Protein AF-A0AAJ2ZIB4-F1 (afdb_monomer)

Solvent-accessible surface area (backbone atoms only — not comparable to full-atom values): 19928 Å² total; per-residue (Å²): 131,83,78,57,53,37,31,38,31,37,50,85,89,83,84,66,95,50,44,48,69,73,56,42,47,54,52,85,73,54,35,40,77,40,76,68,62,55,87,84,55,77,90,42,57,28,26,64,55,34,28,53,50,54,45,71,73,65,62,71,76,78,46,65,29,37,37,19,42,29,56,34,38,50,38,46,34,40,38,30,63,71,56,36,54,98,89,44,59,39,32,37,39,31,35,51,49,45,85,47,52,72,70,54,54,50,51,49,51,52,52,50,50,49,60,52,37,57,84,48,63,96,63,89,74,77,81,80,78,63,56,72,65,32,70,76,44,56,90,50,39,67,59,54,53,49,52,51,48,47,51,43,32,51,52,25,41,37,57,75,71,45,72,88,55,94,52,64,66,65,42,49,62,57,42,48,60,52,49,42,49,54,38,49,49,45,8,47,42,35,71,86,56,61,43,45,85,32,54,28,42,37,40,31,28,60,81,60,91,69,75,66,59,86,33,55,46,81,45,66,47,80,45,79,37,96,39,54,67,57,46,38,30,62,29,67,67,46,37,49,53,52,50,50,51,54,45,56,66,65,54,72,52,85,87,82,84,89,82,90,88,84,92,77,78,82,70,60,85,45,74,55,36,52,54,48,27,50,51,46,20,69,67,54,72,44,99,74,53,45,42,82,39,36,50,56,84,62,70,43,47,78,68,47,40,47,52,49,32,58,50,49,29,69,76,63,72,37,98,63,50,57,65,56,42,70,77,29,40,32,40,48,59,37,27,56,54,49,53,58,44,45,54,54,62,60,67,69,73,77,123

Structure (mmCIF, N/CA/C/O backbone):
data_AF-A0AAJ2ZIB4-F1
#
_entry.id   AF-A0AAJ2ZIB4-F1
#
loop_
_atom_site.group_PDB
_atom_site.id
_atom_site.type_symbol
_atom_site.label_atom_id
_atom_site.label_alt_id
_atom_site.label_comp_id
_atom_site.label_asym_id
_atom_site.label_entity_id
_atom_site.label_seq_id
_atom_site.pdbx_PDB_ins_code
_atom_site.Cartn_x
_atom_site.Cartn_y
_atom_site.Cartn_z
_atom_site.occupancy
_atom_site.B_iso_or_equiv
_atom_site.auth_seq_id
_atom_site.auth_comp_id
_atom_site.auth_asym_id
_atom_site.auth_atom_id
_atom_site.pdbx_PDB_model_num
ATOM 1 N N . MET A 1 1 ? -32.008 4.297 6.707 1.00 39.00 1 MET A N 1
ATOM 2 C CA . MET A 1 1 ? -30.913 3.360 6.387 1.00 39.00 1 MET A CA 1
ATOM 3 C C . MET A 1 1 ? -29.638 4.045 6.831 1.00 39.00 1 MET A C 1
ATOM 5 O O . MET A 1 1 ? -29.365 5.119 6.313 1.00 39.00 1 MET A O 1
ATOM 9 N N . SER A 1 2 ? -28.955 3.533 7.855 1.00 49.88 2 SER A N 1
ATOM 10 C CA . SER A 1 2 ? -27.614 4.037 8.172 1.00 49.88 2 SER A CA 1
ATOM 11 C C . SER A 1 2 ? -26.689 3.552 7.064 1.00 49.88 2 SER A C 1
ATOM 13 O O . SER A 1 2 ? -26.726 2.366 6.747 1.00 49.88 2 SER A O 1
ATOM 15 N N . ALA A 1 3 ? -25.938 4.452 6.434 1.00 73.19 3 ALA A N 1
ATOM 16 C CA . ALA A 1 3 ? -24.869 4.051 5.528 1.00 73.19 3 ALA A CA 1
ATOM 17 C C . ALA A 1 3 ? -23.802 3.289 6.330 1.00 73.19 3 ALA A C 1
ATOM 19 O O . ALA A 1 3 ? -23.588 3.596 7.509 1.00 73.19 3 ALA A O 1
ATOM 20 N N . ASN A 1 4 ? -23.172 2.293 5.708 1.00 81.50 4 ASN A N 1
ATOM 21 C CA . ASN A 1 4 ? -22.041 1.594 6.310 1.00 81.50 4 ASN A CA 1
ATOM 22 C C . ASN A 1 4 ? -20.877 2.584 6.500 1.00 81.50 4 ASN A C 1
ATOM 24 O O . ASN A 1 4 ? -20.691 3.457 5.647 1.00 81.50 4 ASN A O 1
ATOM 28 N N . PRO A 1 5 ? -20.089 2.494 7.586 1.00 87.94 5 PRO A N 1
ATOM 29 C CA . PRO A 1 5 ? -18.933 3.364 7.752 1.00 87.94 5 PRO A CA 1
ATOM 30 C C . PRO A 1 5 ? -17.898 3.095 6.650 1.00 87.94 5 PRO A C 1
ATOM 32 O O . PRO A 1 5 ? -17.469 1.956 6.459 1.00 87.94 5 PRO A O 1
ATOM 35 N N . LEU A 1 6 ? -17.500 4.149 5.936 1.00 90.31 6 LEU A N 1
ATOM 36 C CA . LEU A 1 6 ? -16.502 4.084 4.869 1.00 90.31 6 LEU A CA 1
ATOM 37 C C . LEU A 1 6 ? -15.093 3.909 5.452 1.00 90.31 6 LEU A C 1
ATOM 39 O O . LEU A 1 6 ? -14.679 4.682 6.313 1.00 90.31 6 LEU A O 1
ATOM 43 N N . LEU A 1 7 ? -14.333 2.952 4.936 1.00 93.12 7 LEU A N 1
ATOM 44 C CA . LEU A 1 7 ? -12.905 2.771 5.156 1.00 93.12 7 LEU A CA 1
ATOM 45 C C . LEU A 1 7 ? -12.174 3.047 3.846 1.00 93.12 7 LEU A C 1
ATOM 47 O O . LEU A 1 7 ? -12.521 2.488 2.805 1.00 93.12 7 LEU A O 1
ATOM 51 N N . LEU A 1 8 ? -11.142 3.885 3.895 1.00 93.50 8 LEU A N 1
ATOM 52 C CA . LEU A 1 8 ? -10.237 4.040 2.760 1.00 93.50 8 LEU A CA 1
ATOM 53 C C . LEU A 1 8 ? -9.049 3.102 2.923 1.00 93.50 8 LEU A C 1
ATOM 55 O O . LEU A 1 8 ? -8.375 3.126 3.952 1.00 93.50 8 LEU A O 1
ATOM 59 N N . VAL A 1 9 ? -8.790 2.303 1.897 1.00 92.00 9 VAL A N 1
ATOM 60 C CA . VAL A 1 9 ? -7.749 1.280 1.892 1.00 92.00 9 VAL A CA 1
ATOM 61 C C . VAL A 1 9 ? -6.593 1.741 1.007 1.00 92.00 9 VAL A C 1
ATOM 63 O O . VAL A 1 9 ? -6.765 2.081 -0.164 1.00 92.00 9 VAL A O 1
ATOM 66 N N . LEU A 1 10 ? -5.398 1.793 1.590 1.00 89.38 10 LEU A N 1
ATOM 67 C CA . LEU A 1 10 ? -4.139 2.034 0.900 1.00 89.38 10 LEU A CA 1
ATOM 68 C C . LEU A 1 10 ? -3.346 0.735 0.902 1.00 89.38 10 LEU A C 1
ATOM 70 O O . LEU A 1 10 ? -2.452 0.521 1.723 1.00 89.38 10 LEU A O 1
ATOM 74 N N . ASP A 1 11 ? -3.729 -0.126 -0.031 1.00 79.81 11 ASP A N 1
ATOM 75 C CA . ASP A 1 11 ? -3.049 -1.372 -0.342 1.00 79.81 11 ASP A CA 1
ATOM 76 C C . ASP A 1 11 ? -2.497 -1.308 -1.768 1.00 79.81 11 ASP A C 1
ATOM 78 O O . ASP A 1 11 ? -3.109 -0.704 -2.652 1.00 79.81 11 ASP A O 1
ATOM 82 N N . TYR A 1 12 ? -1.315 -1.873 -2.003 1.00 72.19 12 TYR A N 1
ATOM 83 C CA . TYR A 1 12 ? -0.695 -1.799 -3.322 1.00 72.19 12 TYR A CA 1
ATOM 84 C C . TYR A 1 12 ? -1.247 -2.898 -4.245 1.00 72.19 12 TYR A C 1
ATOM 86 O O . TYR A 1 12 ? -1.107 -4.087 -3.943 1.00 72.19 12 TYR A O 1
ATOM 94 N N . PRO A 1 13 ? -1.790 -2.549 -5.424 1.00 52.66 13 PRO A N 1
ATOM 95 C CA . PRO A 1 13 ? -2.255 -3.541 -6.379 1.00 52.66 13 PRO A CA 1
ATOM 96 C C . PRO A 1 13 ? -1.070 -4.187 -7.121 1.00 52.66 13 PRO A C 1
ATOM 98 O O . PRO A 1 13 ? -0.485 -3.602 -8.028 1.00 52.66 13 PRO A O 1
ATOM 101 N N . GLY A 1 14 ? -0.747 -5.440 -6.785 1.00 52.53 14 GLY A N 1
ATOM 102 C CA . GLY A 1 14 ? -0.234 -6.384 -7.788 1.00 52.53 14 GLY A CA 1
ATOM 103 C C . GLY A 1 14 ? 1.279 -6.588 -7.935 1.00 52.53 14 GLY A C 1
ATOM 104 O O . GLY A 1 14 ? 1.733 -6.828 -9.053 1.00 52.53 14 GLY A O 1
ATOM 105 N N . ARG A 1 15 ? 2.080 -6.595 -6.860 1.00 51.03 15 ARG A N 1
ATOM 106 C CA . ARG A 1 15 ? 3.485 -7.072 -6.964 1.00 51.03 15 ARG A CA 1
ATOM 107 C C . ARG A 1 15 ? 3.963 -8.055 -5.922 1.00 51.03 15 ARG A C 1
ATOM 109 O O . ARG A 1 15 ? 4.817 -8.878 -6.246 1.00 51.03 15 ARG A O 1
ATOM 116 N N . ARG A 1 16 ? 3.463 -7.982 -4.696 1.00 52.69 16 ARG A N 1
ATOM 117 C CA . ARG A 1 16 ? 3.884 -8.905 -3.650 1.00 52.69 16 ARG A CA 1
ATOM 118 C C . ARG A 1 16 ? 2.695 -9.793 -3.280 1.00 52.69 16 ARG A C 1
ATOM 120 O O . ARG A 1 16 ? 1.617 -9.247 -3.084 1.00 52.69 16 ARG A O 1
ATOM 127 N N . PRO A 1 17 ? 2.863 -11.125 -3.178 1.00 49.81 17 PRO A N 1
ATOM 128 C CA . PRO A 1 17 ? 1.839 -12.043 -2.661 1.00 49.81 17 PRO A CA 1
ATOM 129 C C . PRO A 1 17 ? 1.643 -11.879 -1.140 1.00 49.81 17 PRO A C 1
ATOM 131 O O . PRO A 1 17 ? 1.273 -12.820 -0.447 1.00 49.81 17 PRO A O 1
ATOM 134 N N . GLU A 1 18 ? 2.008 -10.715 -0.604 1.00 54.81 18 GLU A N 1
ATOM 135 C CA . GLU A 1 18 ? 1.833 -10.370 0.796 1.00 54.81 18 GLU A CA 1
ATOM 136 C C . GLU A 1 18 ? 0.348 -10.063 1.005 1.00 54.81 18 GLU A C 1
ATOM 138 O O . GLU A 1 18 ? -0.266 -9.425 0.155 1.00 54.81 18 GLU A O 1
ATOM 143 N N . ALA A 1 19 ? -0.207 -10.563 2.109 1.00 58.28 19 ALA A N 1
ATOM 144 C CA . ALA A 1 19 ? -1.629 -10.541 2.432 1.00 58.28 19 ALA A CA 1
ATOM 145 C C . ALA A 1 19 ? -2.308 -9.205 2.085 1.00 58.28 19 ALA A C 1
ATOM 147 O O . ALA A 1 19 ? -1.983 -8.168 2.673 1.00 58.28 19 ALA A O 1
ATOM 148 N N . HIS A 1 20 ? -3.268 -9.242 1.163 1.00 77.00 20 HIS A N 1
ATOM 149 C CA . HIS A 1 20 ? -4.029 -8.055 0.784 1.00 77.00 20 HIS A CA 1
ATOM 150 C C . HIS A 1 20 ? -4.987 -7.652 1.905 1.00 77.00 20 HIS A C 1
ATOM 152 O O . HIS A 1 20 ? -5.577 -8.506 2.568 1.00 77.00 20 HIS A O 1
ATOM 158 N N . ILE A 1 21 ? -5.225 -6.353 2.096 1.00 83.88 21 ILE A N 1
ATOM 159 C CA . ILE A 1 21 ? -6.183 -5.863 3.104 1.00 83.88 21 ILE A CA 1
ATOM 160 C C . ILE A 1 21 ? -7.584 -6.451 2.861 1.00 83.88 21 ILE A C 1
ATOM 162 O O . ILE A 1 21 ? -8.328 -6.693 3.813 1.00 83.88 21 ILE A O 1
ATOM 166 N N . SER A 1 22 ? -7.927 -6.776 1.611 1.00 82.00 22 SER A N 1
ATOM 167 C CA . SER A 1 22 ? -9.160 -7.489 1.256 1.00 82.00 22 SER A CA 1
ATOM 168 C C . SER A 1 22 ? -9.327 -8.837 1.979 1.00 82.00 22 SER A C 1
ATOM 170 O O . SER A 1 22 ? -10.454 -9.239 2.276 1.00 82.00 22 SER A O 1
ATOM 172 N N . GLU A 1 23 ? -8.233 -9.520 2.330 1.00 84.31 23 GLU A N 1
ATOM 173 C CA . GLU A 1 23 ? -8.241 -10.783 3.087 1.00 84.31 23 GLU A CA 1
ATOM 174 C C . GLU A 1 23 ? -8.698 -10.600 4.542 1.00 84.31 23 GLU A C 1
ATOM 176 O O . GLU A 1 23 ? -9.144 -11.552 5.185 1.00 84.31 23 GLU A O 1
ATOM 181 N N . MET A 1 24 ? -8.693 -9.364 5.057 1.00 86.88 24 MET A N 1
ATOM 182 C CA . MET A 1 24 ? -9.299 -9.063 6.354 1.00 86.88 24 MET A CA 1
ATOM 183 C C . MET A 1 24 ? -10.827 -9.152 6.323 1.00 86.88 24 MET A C 1
ATOM 185 O O . MET A 1 24 ? -11.446 -9.181 7.383 1.00 86.88 24 MET A O 1
ATOM 189 N N . HIS A 1 25 ? -11.462 -9.187 5.147 1.00 86.31 25 HIS A N 1
ATOM 190 C CA . HIS A 1 25 ? -12.917 -9.290 5.003 1.00 86.31 25 HIS A CA 1
ATOM 191 C C . HIS A 1 25 ? -13.708 -8.246 5.820 1.00 86.31 25 HIS A C 1
ATOM 193 O O . HIS A 1 25 ? -14.785 -8.547 6.338 1.00 86.31 25 HIS A O 1
ATOM 199 N N . LEU A 1 26 ? -13.188 -7.018 5.947 1.00 86.31 26 LEU A N 1
ATOM 200 C CA . LEU A 1 26 ? -13.810 -5.951 6.747 1.00 86.31 26 LEU A CA 1
ATOM 201 C C . LEU A 1 26 ? -15.222 -5.593 6.255 1.00 86.31 26 LEU A C 1
ATOM 203 O O . LEU A 1 26 ? -16.086 -5.256 7.061 1.00 86.31 26 LEU A O 1
ATOM 207 N N . GLU A 1 27 ? -15.501 -5.760 4.963 1.00 85.50 27 GLU A N 1
ATOM 208 C CA . GLU A 1 27 ? -16.835 -5.542 4.392 1.00 85.50 27 GLU A CA 1
ATOM 209 C C . GLU A 1 27 ? -17.896 -6.489 4.971 1.00 85.50 27 GLU A C 1
ATOM 211 O O . GLU A 1 27 ? -19.035 -6.086 5.213 1.00 85.50 27 GLU A O 1
ATOM 216 N N . ARG A 1 28 ? -17.513 -7.732 5.306 1.00 86.00 28 ARG A N 1
ATOM 217 C CA . ARG A 1 28 ? -18.407 -8.699 5.973 1.00 86.00 28 ARG A CA 1
ATOM 218 C C . ARG A 1 28 ? -18.775 -8.267 7.394 1.00 86.00 28 ARG A C 1
ATOM 220 O O . ARG A 1 28 ? -19.758 -8.756 7.944 1.00 86.00 28 ARG A O 1
ATOM 227 N N . SER A 1 29 ? -18.008 -7.344 7.968 1.00 82.69 29 SER A N 1
ATOM 228 C CA . SER A 1 29 ? -18.244 -6.747 9.282 1.00 82.69 29 SER A CA 1
ATOM 229 C C . SER A 1 29 ? -19.022 -5.427 9.210 1.00 82.69 29 SER A C 1
ATOM 231 O O . SER A 1 29 ? -19.122 -4.734 10.218 1.00 82.69 29 SER A O 1
ATOM 233 N N . GLY A 1 30 ? -19.589 -5.077 8.047 1.00 84.44 30 GLY A N 1
ATOM 234 C CA . GLY A 1 30 ? -20.472 -3.915 7.891 1.00 84.44 30 GLY A CA 1
ATOM 235 C C . GLY A 1 30 ? -19.767 -2.604 7.540 1.00 84.44 30 GLY A C 1
ATOM 236 O O . GLY A 1 30 ? -20.378 -1.545 7.667 1.00 84.44 30 GLY A O 1
ATOM 237 N N . PHE A 1 31 ? -18.513 -2.658 7.092 1.00 85.94 31 PHE A N 1
ATOM 238 C CA . PHE A 1 31 ? -17.787 -1.502 6.562 1.00 85.94 31 PHE A CA 1
ATOM 239 C C . PHE A 1 31 ? -17.932 -1.412 5.036 1.00 85.94 31 PHE A C 1
ATOM 241 O O . PHE A 1 31 ? -18.080 -2.426 4.362 1.00 85.94 31 PHE A O 1
ATOM 248 N N . GLU A 1 32 ? -17.896 -0.204 4.478 1.00 90.00 32 GLU A N 1
ATOM 249 C CA . GLU A 1 32 ? -17.682 -0.005 3.037 1.00 90.00 32 GLU A CA 1
ATOM 250 C C . GLU A 1 32 ? -16.182 0.208 2.824 1.00 90.00 32 GLU A C 1
ATOM 252 O O . GLU A 1 32 ? -15.652 1.197 3.318 1.00 90.00 32 GLU A O 1
ATOM 257 N N . CYS A 1 33 ? -15.479 -0.687 2.128 1.00 89.19 33 CYS A N 1
ATOM 258 C CA . CYS A 1 33 ? -14.053 -0.514 1.847 1.00 89.19 33 CYS A CA 1
ATOM 259 C C . CYS A 1 33 ? -13.857 0.085 0.453 1.00 89.19 33 CYS A C 1
ATOM 261 O O . CYS A 1 33 ? -14.459 -0.363 -0.519 1.00 89.19 33 CYS A O 1
ATOM 263 N N . ARG A 1 34 ? -12.997 1.098 0.336 1.00 89.88 34 ARG A N 1
ATOM 264 C CA . ARG A 1 34 ? -12.658 1.704 -0.954 1.00 89.88 34 ARG A CA 1
ATOM 265 C C . ARG A 1 34 ? -11.155 1.832 -1.114 1.00 89.88 34 ARG A C 1
ATOM 267 O O . ARG A 1 34 ? -10.514 2.573 -0.368 1.00 89.88 34 ARG A O 1
ATOM 274 N N . ASP A 1 35 ? -10.618 1.159 -2.124 1.00 87.69 35 ASP A N 1
ATOM 275 C CA . ASP A 1 35 ? -9.213 1.278 -2.493 1.00 87.69 35 ASP A CA 1
ATOM 276 C C . ASP A 1 35 ? -8.919 2.666 -3.061 1.00 87.69 35 ASP A C 1
ATOM 278 O O . ASP A 1 35 ? -9.585 3.152 -3.978 1.00 87.69 35 ASP A O 1
ATOM 282 N N . VAL A 1 36 ? -7.903 3.316 -2.501 1.00 84.44 36 VAL A N 1
ATOM 283 C CA . VAL A 1 36 ? -7.458 4.649 -2.928 1.00 84.44 36 VAL A CA 1
ATOM 284 C C . VAL A 1 36 ? -6.323 4.543 -3.941 1.00 84.44 36 VAL A C 1
AT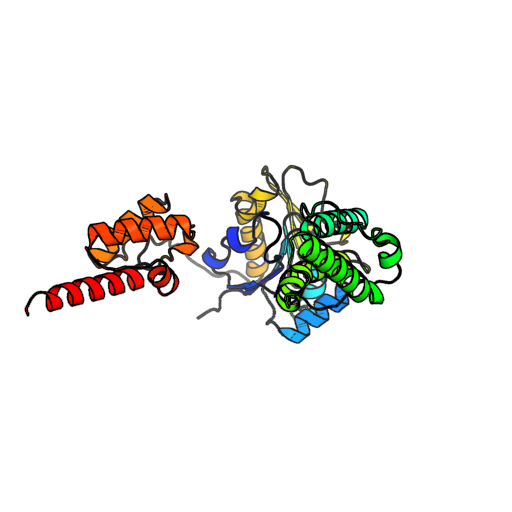OM 286 O O . VAL A 1 36 ? -6.180 5.386 -4.826 1.00 84.44 36 VAL A O 1
ATOM 289 N N . LEU A 1 37 ? -5.494 3.512 -3.836 1.00 82.12 37 LEU A N 1
ATOM 290 C CA . LEU A 1 37 ? -4.374 3.305 -4.741 1.00 82.12 37 LEU A CA 1
ATOM 291 C C . LEU A 1 37 ? -4.876 2.706 -6.060 1.00 82.12 37 LEU A C 1
ATOM 293 O O . LEU A 1 37 ? -5.395 1.597 -6.098 1.00 82.12 37 LEU A O 1
ATOM 297 N N . THR A 1 38 ? -4.735 3.456 -7.155 1.00 72.88 38 THR A N 1
ATOM 298 C CA . THR A 1 38 ? -5.221 3.063 -8.489 1.00 72.88 38 THR A CA 1
ATOM 299 C C . THR A 1 38 ? -4.123 3.250 -9.529 1.00 72.88 38 THR A C 1
ATOM 301 O O . THR A 1 38 ? -3.419 4.258 -9.517 1.00 72.88 38 THR A O 1
ATOM 304 N N . SER A 1 39 ? -3.979 2.279 -10.435 1.00 69.75 39 SER A N 1
ATOM 305 C CA . SER A 1 39 ? -3.077 2.401 -11.585 1.00 69.75 39 SER A CA 1
ATOM 306 C C . SER A 1 39 ? -3.772 3.161 -12.734 1.00 69.75 39 SER A C 1
ATOM 308 O O . SER A 1 39 ? -4.973 2.957 -12.951 1.00 69.75 39 SER A O 1
ATOM 310 N N . PRO A 1 40 ? -3.059 4.028 -13.481 1.00 71.50 40 PRO A N 1
ATOM 311 C CA . PRO A 1 40 ? -1.656 4.390 -13.286 1.00 71.50 40 PRO A CA 1
ATOM 312 C C . PRO A 1 40 ? -1.443 5.314 -12.081 1.00 71.50 40 PRO A C 1
ATOM 314 O O . PRO A 1 40 ? -2.148 6.321 -11.914 1.00 71.50 40 PRO A O 1
ATOM 317 N N . MET A 1 41 ? -0.432 4.991 -11.266 1.00 75.44 41 MET A N 1
ATOM 318 C CA . MET A 1 41 ? -0.076 5.819 -10.115 1.00 75.44 41 MET A CA 1
ATOM 319 C C . MET A 1 41 ? 0.402 7.210 -10.576 1.00 75.44 41 MET A C 1
ATOM 321 O O . MET A 1 41 ? 1.093 7.340 -11.590 1.00 75.44 41 MET A O 1
ATOM 325 N N . PRO A 1 42 ? 0.047 8.277 -9.852 1.00 69.62 42 PRO A N 1
ATOM 326 C CA . PRO A 1 42 ? 0.579 9.609 -10.097 1.00 69.62 42 PRO A CA 1
ATOM 327 C C . PRO A 1 42 ? 2.105 9.730 -9.975 1.00 69.62 42 PRO A C 1
ATOM 329 O O . PRO A 1 42 ? 2.730 8.964 -9.252 1.00 69.62 42 PRO A O 1
ATOM 332 N N . THR A 1 43 ? 2.701 10.729 -10.639 1.00 78.56 43 THR A N 1
ATOM 333 C CA . THR A 1 43 ? 4.166 10.925 -10.757 1.00 78.56 43 THR A CA 1
ATOM 334 C C . THR A 1 43 ? 4.789 11.738 -9.616 1.00 78.56 43 THR A C 1
ATOM 336 O O . THR A 1 43 ? 5.906 12.235 -9.746 1.00 78.56 43 THR A O 1
ATOM 339 N N . ALA A 1 44 ? 4.059 11.957 -8.526 1.00 85.38 44 ALA A N 1
ATOM 340 C CA . ALA A 1 44 ? 4.551 12.707 -7.380 1.00 85.38 44 ALA A CA 1
ATOM 341 C C . ALA A 1 44 ? 5.625 11.914 -6.617 1.00 85.38 44 ALA A C 1
ATOM 343 O O . ALA A 1 44 ? 5.483 10.711 -6.416 1.00 85.38 44 ALA A O 1
ATOM 344 N N . LEU A 1 45 ? 6.675 12.613 -6.181 1.00 87.31 45 LEU A N 1
ATOM 345 C CA . LEU A 1 45 ? 7.898 12.020 -5.617 1.00 87.31 45 LEU A CA 1
ATOM 346 C C . LEU A 1 45 ? 8.087 12.298 -4.125 1.00 87.31 45 LEU A C 1
ATOM 348 O O . LEU A 1 45 ? 9.105 11.924 -3.554 1.00 87.31 45 LEU A O 1
ATOM 352 N N . THR A 1 46 ? 7.116 12.951 -3.489 1.00 88.94 46 THR A N 1
ATOM 353 C CA . THR A 1 46 ? 7.075 13.083 -2.032 1.00 88.94 46 THR A CA 1
ATOM 354 C C . THR A 1 46 ? 5.723 12.640 -1.511 1.00 88.94 46 THR A C 1
ATOM 356 O O . THR A 1 46 ? 4.700 12.841 -2.176 1.00 88.94 46 THR A O 1
ATOM 359 N N . THR A 1 47 ? 5.701 12.049 -0.317 1.00 90.06 47 THR A N 1
ATOM 360 C CA . THR A 1 47 ? 4.467 11.554 0.306 1.00 90.06 47 THR A CA 1
ATOM 361 C C . THR A 1 47 ? 3.365 12.632 0.360 1.00 90.06 47 THR A C 1
ATOM 363 O O . THR A 1 47 ? 2.250 12.361 -0.099 1.00 90.06 47 THR A O 1
ATOM 366 N N . PRO A 1 48 ? 3.623 13.880 0.814 1.00 90.38 48 PRO A N 1
ATOM 367 C CA . PRO A 1 48 ? 2.597 14.928 0.837 1.00 90.38 48 PRO A CA 1
ATOM 368 C C . PRO A 1 48 ? 2.131 15.388 -0.549 1.00 90.38 48 PRO A C 1
ATOM 370 O O . PRO A 1 48 ? 0.964 15.746 -0.732 1.00 90.38 48 PRO A O 1
ATOM 373 N N . ALA A 1 49 ? 3.029 15.443 -1.538 1.00 90.00 49 ALA A N 1
ATOM 374 C CA . ALA A 1 49 ? 2.648 15.769 -2.911 1.00 90.00 49 ALA A CA 1
ATOM 375 C C . ALA A 1 49 ? 1.753 14.674 -3.497 1.00 90.00 49 ALA A C 1
ATOM 377 O O . ALA A 1 49 ? 0.719 14.975 -4.097 1.00 90.00 49 ALA A O 1
ATOM 378 N N . TYR A 1 50 ? 2.105 13.417 -3.238 1.00 90.00 50 TYR A N 1
ATOM 379 C CA . TYR A 1 50 ? 1.362 12.273 -3.725 1.00 90.00 50 TYR A CA 1
ATOM 380 C C . TYR A 1 50 ? -0.031 12.173 -3.085 1.00 90.00 50 TYR A C 1
ATOM 382 O O . TYR A 1 50 ? -1.028 12.061 -3.801 1.00 90.00 50 TYR A O 1
ATOM 390 N N . ALA A 1 51 ? -0.141 12.346 -1.766 1.00 91.19 51 ALA A N 1
ATOM 391 C CA . ALA A 1 51 ? -1.432 12.396 -1.078 1.00 91.19 51 ALA A CA 1
ATOM 392 C C . ALA A 1 51 ? -2.359 13.483 -1.656 1.00 91.19 51 ALA A C 1
ATOM 394 O O . ALA A 1 51 ? -3.531 13.229 -1.932 1.00 91.19 51 ALA A O 1
ATOM 395 N N . ARG A 1 52 ? -1.833 14.693 -1.905 1.00 91.38 52 ARG A N 1
ATOM 396 C CA . ARG A 1 52 ? -2.612 15.790 -2.510 1.00 91.38 52 ARG A CA 1
ATOM 397 C C . ARG A 1 52 ? -3.105 15.444 -3.906 1.00 91.38 52 ARG A C 1
ATOM 399 O O . ARG A 1 52 ? -4.230 15.797 -4.254 1.00 91.38 52 ARG A O 1
ATOM 406 N N . GLU A 1 53 ? -2.282 14.770 -4.698 1.00 91.06 53 GLU A N 1
ATOM 407 C CA . GLU A 1 53 ? -2.670 14.360 -6.039 1.00 91.06 53 GLU A CA 1
ATOM 408 C C . GLU A 1 53 ? -3.768 13.286 -6.015 1.00 91.06 53 GLU A C 1
ATOM 410 O O . GLU A 1 53 ? -4.769 13.431 -6.719 1.00 91.06 53 GLU A O 1
ATOM 415 N N . LEU A 1 54 ? -3.647 12.265 -5.158 1.00 88.38 54 LEU A N 1
ATOM 416 C CA . LEU A 1 54 ? -4.696 11.254 -4.957 1.00 88.38 54 LEU A CA 1
ATOM 417 C C . LEU A 1 54 ? -6.009 11.886 -4.490 1.00 88.38 54 LEU A C 1
ATOM 419 O O . LEU A 1 54 ? -7.067 11.646 -5.078 1.00 88.38 54 LEU A O 1
ATOM 423 N N . TYR A 1 55 ? -5.932 12.752 -3.479 1.00 89.75 55 TYR A N 1
ATOM 424 C CA . TYR A 1 55 ? -7.085 13.479 -2.964 1.00 89.75 55 TYR A CA 1
ATOM 425 C C . TYR A 1 55 ? -7.755 14.328 -4.053 1.00 89.75 55 TYR A C 1
ATOM 427 O O . TYR A 1 55 ? -8.978 14.323 -4.179 1.00 89.75 55 TYR A O 1
ATOM 435 N N . ALA A 1 56 ? -6.978 15.026 -4.885 1.00 89.94 56 ALA A N 1
ATOM 436 C CA . ALA A 1 56 ? -7.520 15.846 -5.966 1.00 89.94 56 ALA A CA 1
ATOM 437 C C . ALA A 1 56 ? -8.221 15.016 -7.054 1.00 89.94 56 ALA A C 1
ATOM 439 O O . ALA A 1 56 ? -9.229 15.474 -7.599 1.00 89.94 56 ALA A O 1
ATOM 440 N N . ARG A 1 57 ? -7.701 13.818 -7.354 1.00 85.88 57 ARG A N 1
ATOM 441 C CA . ARG A 1 57 ? -8.250 12.905 -8.368 1.00 85.88 57 ARG A CA 1
ATOM 442 C C . ARG A 1 57 ? -9.566 12.266 -7.928 1.00 85.88 57 ARG A C 1
ATOM 444 O O . ARG A 1 57 ? -10.482 12.176 -8.737 1.00 85.88 57 ARG A O 1
ATOM 451 N N . GLN A 1 58 ? -9.658 11.826 -6.673 1.00 81.88 58 GLN A N 1
ATOM 452 C CA . GLN A 1 58 ? -10.797 11.028 -6.200 1.00 81.88 58 GLN A CA 1
ATOM 453 C C . GLN A 1 58 ? -11.795 11.815 -5.350 1.00 81.88 58 GLN A C 1
ATOM 455 O O . GLN A 1 58 ? -12.968 11.458 -5.327 1.00 81.88 58 GLN A O 1
ATOM 460 N N . ARG A 1 59 ? -11.343 12.876 -4.664 1.00 79.25 59 ARG A N 1
ATOM 461 C CA . ARG A 1 59 ? -12.115 13.671 -3.690 1.00 79.25 59 ARG A CA 1
ATOM 462 C C . ARG A 1 59 ? -13.008 12.801 -2.791 1.00 79.25 59 ARG A C 1
ATOM 464 O O . ARG A 1 59 ? -14.227 12.975 -2.809 1.00 79.25 59 ARG A O 1
ATOM 471 N N . PRO A 1 60 ? -12.427 11.837 -2.058 1.00 78.88 60 PRO A N 1
ATOM 472 C CA . PRO A 1 60 ? -13.219 10.894 -1.287 1.00 78.88 60 PRO A CA 1
ATOM 473 C C . PRO A 1 60 ? -13.959 11.600 -0.147 1.00 78.88 60 PRO A C 1
ATOM 475 O O . PRO A 1 60 ? -13.463 12.576 0.423 1.00 78.88 60 PRO A O 1
ATOM 478 N N . ASP A 1 61 ? -15.135 11.075 0.197 1.00 83.56 61 ASP A N 1
ATOM 479 C CA . ASP A 1 61 ? -15.833 11.454 1.422 1.00 83.56 61 ASP A CA 1
ATOM 480 C C . ASP A 1 61 ? -14.959 11.151 2.645 1.00 83.56 61 ASP A C 1
ATOM 482 O O . ASP A 1 61 ? -14.074 10.291 2.608 1.00 83.56 61 ASP A O 1
ATOM 486 N N . ARG A 1 62 ? -15.210 11.851 3.756 1.00 88.12 62 ARG A N 1
ATOM 487 C CA . ARG A 1 62 ? -14.476 11.611 5.002 1.00 88.12 62 ARG A CA 1
ATOM 488 C C . ARG A 1 62 ? -14.759 10.185 5.505 1.00 88.12 62 ARG A C 1
ATOM 490 O O . ARG A 1 62 ? -15.914 9.899 5.827 1.00 88.12 62 ARG A O 1
ATOM 497 N N . PRO A 1 63 ? -13.740 9.317 5.634 1.00 91.62 63 PRO A N 1
ATOM 498 C CA . PRO A 1 63 ? -13.947 7.956 6.105 1.00 91.62 63 PRO A CA 1
ATOM 499 C C . PRO A 1 63 ? -13.998 7.874 7.634 1.00 91.62 63 PRO A C 1
ATOM 501 O O . PRO A 1 63 ? -13.594 8.796 8.347 1.00 91.62 63 PRO A O 1
ATOM 504 N N . ALA A 1 64 ? -14.460 6.728 8.128 1.00 90.56 64 ALA A N 1
ATOM 505 C CA . ALA A 1 64 ? -14.370 6.327 9.525 1.00 90.56 64 ALA A CA 1
ATOM 506 C C . ALA A 1 64 ? -12.925 6.012 9.942 1.00 90.56 64 ALA A C 1
ATOM 508 O O . ALA A 1 64 ? -12.549 6.306 11.072 1.00 90.56 64 ALA A O 1
ATOM 509 N N . ALA A 1 65 ? -12.115 5.455 9.036 1.00 94.50 65 ALA A N 1
ATOM 510 C CA . ALA A 1 65 ? -10.678 5.268 9.221 1.00 94.50 65 ALA A CA 1
ATOM 511 C C . ALA A 1 65 ? -9.954 5.088 7.875 1.00 94.50 65 ALA A C 1
ATOM 513 O O . ALA A 1 65 ? -10.579 4.785 6.852 1.00 94.50 65 ALA A O 1
ATOM 514 N N . LEU A 1 66 ? -8.629 5.244 7.889 1.00 95.44 66 LEU A N 1
ATOM 515 C CA . LEU A 1 66 ? -7.748 4.785 6.813 1.00 95.44 66 LEU A CA 1
ATOM 516 C C . LEU A 1 66 ? -7.044 3.499 7.242 1.00 95.44 66 LEU A C 1
ATOM 518 O O . LEU A 1 66 ? -6.574 3.406 8.373 1.00 95.44 66 LEU A O 1
ATOM 522 N N . VAL A 1 67 ? -6.938 2.532 6.337 1.00 95.19 67 VAL A N 1
ATOM 523 C CA . VAL A 1 67 ? -6.230 1.266 6.554 1.00 95.19 67 VAL A CA 1
ATOM 524 C C . VAL A 1 67 ? -5.095 1.176 5.545 1.00 95.19 67 VAL A C 1
ATOM 526 O O . VAL A 1 67 ? -5.324 1.373 4.355 1.00 95.19 67 VAL A O 1
ATOM 529 N N . ALA A 1 68 ? -3.876 0.897 5.996 1.00 93.06 68 ALA A N 1
ATOM 530 C CA . ALA A 1 68 ? -2.713 0.810 5.120 1.00 93.06 68 ALA A CA 1
ATOM 531 C C . ALA A 1 68 ? -1.774 -0.327 5.510 1.00 93.06 68 ALA A C 1
ATOM 533 O O . ALA A 1 68 ? -1.640 -0.655 6.690 1.00 93.06 68 ALA A O 1
ATOM 534 N N . TYR A 1 69 ? -1.104 -0.897 4.510 1.00 89.50 69 TYR A N 1
ATOM 535 C CA . TYR A 1 69 ? -0.163 -2.003 4.680 1.00 89.50 69 TYR A CA 1
ATOM 536 C C . TYR A 1 69 ? 1.270 -1.574 4.333 1.00 89.50 69 TYR A C 1
ATOM 538 O O . TYR A 1 69 ? 1.497 -0.827 3.377 1.00 89.50 69 TYR A O 1
ATOM 546 N N . CYS A 1 70 ? 2.256 -2.068 5.090 1.00 88.69 70 CYS A N 1
ATOM 547 C CA . CYS A 1 70 ? 3.681 -1.940 4.774 1.00 88.69 70 CYS A CA 1
ATOM 548 C C . CYS A 1 70 ? 4.120 -0.472 4.524 1.00 88.69 70 CYS A C 1
ATOM 550 O O . CYS A 1 70 ? 3.917 0.404 5.368 1.00 88.69 70 CYS A O 1
ATOM 552 N N . ALA A 1 71 ? 4.732 -0.193 3.369 1.00 88.00 71 ALA A N 1
ATOM 553 C CA . ALA A 1 71 ? 5.302 1.095 2.983 1.00 88.00 71 ALA A CA 1
ATOM 554 C C . ALA A 1 71 ? 4.238 2.165 2.687 1.00 88.00 71 ALA A C 1
ATOM 556 O O . ALA A 1 71 ? 4.583 3.330 2.512 1.00 88.00 71 ALA A O 1
ATOM 557 N N . ALA A 1 72 ? 2.946 1.811 2.646 1.00 90.06 72 ALA A N 1
ATOM 558 C CA . ALA A 1 72 ? 1.866 2.775 2.429 1.00 90.06 72 ALA A CA 1
ATOM 559 C C . ALA A 1 72 ? 1.536 3.603 3.684 1.00 90.06 72 ALA A C 1
ATOM 561 O O . ALA A 1 72 ? 0.772 4.566 3.603 1.00 90.06 72 ALA A O 1
ATOM 562 N N . ALA A 1 73 ? 2.123 3.270 4.838 1.00 91.38 73 ALA A N 1
ATOM 563 C CA . ALA A 1 73 ? 1.867 3.956 6.100 1.00 91.38 73 ALA A CA 1
ATOM 564 C C . ALA A 1 73 ? 2.060 5.489 6.053 1.00 91.38 73 ALA A C 1
ATOM 566 O O . ALA A 1 73 ? 1.130 6.189 6.453 1.00 91.38 73 ALA A O 1
ATOM 567 N N . PRO A 1 74 ? 3.163 6.055 5.512 1.00 92.19 74 PRO A N 1
ATOM 568 C CA . PRO A 1 74 ? 3.334 7.511 5.435 1.00 92.19 74 PRO A CA 1
ATOM 569 C C . PRO A 1 74 ? 2.235 8.177 4.600 1.00 92.19 74 PRO A C 1
ATOM 571 O O . PRO A 1 74 ? 1.714 9.236 4.954 1.00 92.19 74 PRO A O 1
ATOM 574 N N . LEU A 1 75 ? 1.842 7.525 3.502 1.00 92.06 75 LEU A N 1
ATOM 575 C CA . LEU A 1 75 ? 0.799 8.011 2.608 1.00 92.06 75 LEU A CA 1
ATOM 576 C C . LEU A 1 75 ? -0.569 8.022 3.290 1.00 92.06 75 LEU A C 1
ATOM 578 O O . LEU A 1 75 ? -1.321 8.981 3.125 1.00 92.06 75 LEU A O 1
ATOM 582 N N . ALA A 1 76 ? -0.870 7.009 4.102 1.00 93.75 76 ALA A N 1
ATOM 583 C CA . ALA A 1 76 ? -2.089 6.970 4.899 1.00 93.75 76 ALA A CA 1
ATOM 584 C C . ALA A 1 76 ? -2.147 8.129 5.900 1.00 93.75 76 ALA A C 1
ATOM 586 O O . ALA A 1 76 ? -3.190 8.767 6.027 1.00 93.75 76 ALA A O 1
ATOM 587 N N . VAL A 1 77 ? -1.027 8.468 6.546 1.00 94.12 77 VAL A N 1
ATOM 588 C CA . VAL A 1 77 ? -0.972 9.622 7.456 1.00 94.12 77 VAL A CA 1
ATOM 589 C C . VAL A 1 77 ? -1.174 10.940 6.714 1.00 94.12 77 VAL A C 1
ATOM 591 O O . VAL A 1 77 ? -1.975 11.776 7.136 1.00 94.12 77 VAL A O 1
ATOM 594 N N . ALA A 1 78 ? -0.506 11.123 5.575 1.00 93.38 78 ALA A N 1
ATOM 595 C CA . ALA A 1 78 ? -0.674 12.325 4.763 1.00 93.38 78 ALA A CA 1
ATOM 596 C C . ALA A 1 78 ? -2.113 12.469 4.230 1.00 93.38 78 ALA A C 1
ATOM 598 O O . ALA A 1 78 ? -2.679 13.563 4.259 1.00 93.38 78 ALA A O 1
ATOM 599 N N . MET A 1 79 ? -2.740 11.369 3.806 1.00 93.19 79 MET A N 1
ATOM 600 C CA . MET A 1 79 ? -4.148 11.343 3.404 1.00 93.19 79 MET A CA 1
ATOM 601 C C . MET A 1 79 ? -5.085 11.647 4.579 1.00 93.19 79 MET A C 1
ATOM 603 O O . MET A 1 79 ? -6.004 12.451 4.428 1.00 93.19 79 MET A O 1
ATOM 607 N N . ALA A 1 80 ? -4.836 11.074 5.761 1.00 93.44 80 ALA A N 1
ATOM 608 C CA . ALA A 1 80 ? -5.606 11.349 6.973 1.00 93.44 80 ALA A CA 1
ATOM 609 C C . ALA A 1 80 ? -5.572 12.838 7.345 1.00 93.44 80 ALA A C 1
ATOM 611 O O . ALA A 1 80 ? -6.598 13.401 7.723 1.00 93.44 80 ALA A O 1
ATOM 612 N N . ALA A 1 81 ? -4.419 13.496 7.188 1.00 91.94 81 ALA A N 1
ATOM 613 C CA . ALA A 1 81 ? -4.277 14.929 7.430 1.00 91.94 81 ALA A CA 1
ATOM 614 C C . ALA A 1 81 ? -5.101 15.781 6.448 1.00 91.94 81 ALA A C 1
ATOM 616 O O . ALA A 1 81 ? -5.699 16.773 6.858 1.00 91.94 81 ALA A O 1
ATOM 617 N N . LEU A 1 82 ? -5.180 15.385 5.171 1.00 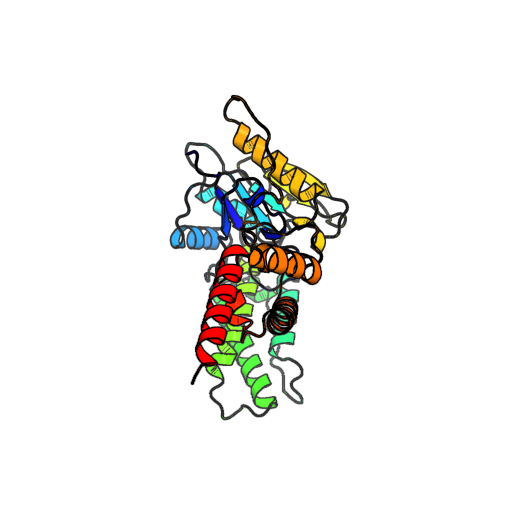92.19 82 LEU A N 1
ATOM 618 C CA . LEU A 1 82 ? -6.017 16.057 4.166 1.00 92.19 82 LEU A CA 1
ATOM 619 C C . LEU A 1 82 ? -7.519 15.844 4.406 1.00 92.19 82 LEU A C 1
ATOM 621 O O . LEU A 1 82 ? -8.321 16.717 4.085 1.00 92.19 82 LEU A O 1
ATOM 625 N N . LEU A 1 83 ? -7.889 14.689 4.964 1.00 91.38 83 LEU A N 1
ATOM 626 C CA . LEU A 1 83 ? -9.270 14.305 5.280 1.00 91.38 83 LEU A CA 1
ATOM 627 C C . LEU A 1 83 ? -9.725 14.770 6.673 1.00 91.38 83 LEU A C 1
ATOM 629 O O . LEU A 1 83 ? -10.914 14.693 7.005 1.00 91.38 83 LEU A O 1
ATOM 633 N N . ALA A 1 84 ? -8.792 15.257 7.495 1.00 87.31 84 ALA A N 1
ATOM 634 C CA . ALA A 1 84 ? -9.093 15.852 8.783 1.00 87.31 84 ALA A CA 1
ATOM 635 C C . ALA A 1 84 ? -9.971 17.098 8.604 1.00 87.31 84 ALA A C 1
ATOM 637 O O . ALA A 1 84 ? -9.912 17.825 7.615 1.00 87.31 84 ALA A O 1
ATOM 638 N N . GLY A 1 85 ? -10.825 17.352 9.588 1.00 81.25 85 GLY A N 1
ATOM 639 C CA . GLY A 1 85 ? -11.820 18.415 9.509 1.00 81.25 85 GLY A CA 1
ATOM 640 C C . GLY A 1 85 ? -12.416 18.728 10.877 1.00 81.25 85 GLY A C 1
ATOM 641 O O . GLY A 1 85 ? -11.899 18.248 11.885 1.00 81.25 85 GLY A O 1
ATOM 642 N N . PRO A 1 86 ? -13.527 19.480 10.942 1.00 76.69 86 PRO A N 1
ATOM 643 C CA . PRO A 1 86 ? -14.108 19.950 12.204 1.00 76.69 86 PRO A CA 1
ATOM 644 C C . PRO A 1 86 ? -14.473 18.834 13.195 1.00 76.69 86 PRO A C 1
ATOM 646 O O . PRO A 1 86 ? -14.482 19.065 14.397 1.00 76.69 86 PRO A O 1
ATOM 649 N N . ALA A 1 87 ? -14.744 17.623 12.697 1.00 78.75 87 ALA A N 1
ATOM 650 C CA . ALA A 1 87 ? -15.043 16.440 13.505 1.00 78.75 87 ALA A CA 1
ATOM 651 C C . ALA A 1 87 ? -13.794 15.757 14.109 1.00 78.75 87 ALA A C 1
ATOM 653 O O . ALA A 1 87 ? -13.900 14.667 14.658 1.00 78.75 87 ALA A O 1
ATOM 654 N N . GLY A 1 88 ? -12.609 16.369 14.000 1.00 86.50 88 GLY A N 1
ATOM 655 C CA . GLY A 1 88 ? -11.358 15.857 14.564 1.00 86.50 88 GLY A CA 1
ATOM 656 C C . GLY A 1 88 ? -10.480 15.110 13.551 1.00 86.50 88 GLY A C 1
ATOM 657 O O . GLY A 1 88 ? -10.778 15.149 12.346 1.00 86.50 88 GLY A O 1
ATOM 658 N N . PRO A 1 89 ? -9.401 14.453 14.015 1.00 91.69 89 PRO A N 1
ATOM 659 C CA . PRO A 1 89 ? -8.522 13.646 13.171 1.00 91.69 89 PRO A CA 1
ATOM 660 C C . PRO A 1 89 ? -9.245 12.401 12.638 1.00 91.69 89 PRO A C 1
ATOM 662 O O . PRO A 1 89 ? -10.289 12.003 13.159 1.00 91.69 89 PRO A O 1
ATOM 665 N N . VAL A 1 90 ? -8.703 11.800 11.580 1.00 93.06 90 VAL A N 1
ATOM 666 C CA . VAL A 1 90 ? -9.200 10.525 11.049 1.00 93.06 90 VAL A CA 1
ATOM 667 C C . VAL A 1 90 ? -8.367 9.382 11.647 1.00 93.06 90 VAL A C 1
ATOM 669 O O . VAL A 1 90 ? -7.141 9.454 11.548 1.00 93.06 90 VAL A O 1
ATOM 672 N N . PRO A 1 91 ? -8.988 8.359 12.265 1.00 95.06 91 PRO A N 1
ATOM 673 C CA . PRO A 1 91 ? -8.282 7.187 12.781 1.00 95.06 91 PRO A CA 1
ATOM 674 C C . PRO A 1 91 ? -7.501 6.440 11.696 1.00 95.06 91 PRO A C 1
ATOM 676 O O . PRO A 1 91 ? -7.927 6.384 10.538 1.00 95.06 91 PRO A O 1
ATOM 679 N N . ILE A 1 92 ? -6.377 5.832 12.079 1.00 96.06 92 ILE A N 1
ATOM 680 C CA . ILE A 1 92 ? -5.497 5.107 11.154 1.00 96.06 92 ILE A CA 1
ATOM 681 C C . ILE A 1 92 ? -5.237 3.689 11.665 1.00 96.06 92 ILE A C 1
ATOM 683 O O . ILE A 1 92 ? -4.924 3.482 12.834 1.00 96.06 92 ILE A O 1
ATOM 687 N N . VAL A 1 93 ? -5.330 2.709 10.770 1.00 96.56 93 VAL A N 1
ATOM 688 C CA . VA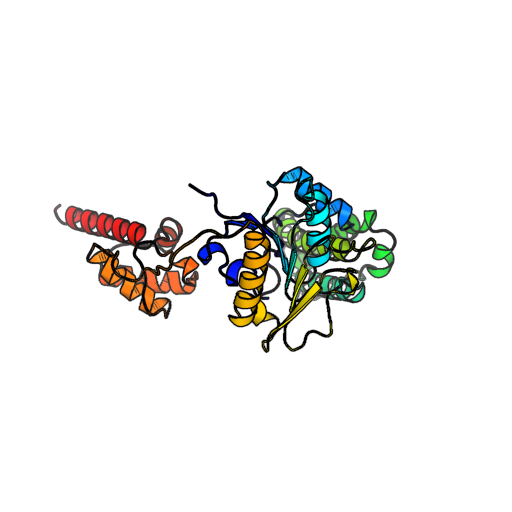L A 1 93 ? -4.914 1.323 10.985 1.00 96.56 93 VAL A CA 1
ATOM 689 C C . VAL A 1 93 ? -3.711 1.038 10.091 1.00 96.56 93 VAL A C 1
ATOM 691 O O . VAL A 1 93 ? -3.794 1.134 8.868 1.00 96.56 93 VAL A O 1
ATOM 694 N N . LEU A 1 94 ? -2.589 0.676 10.702 1.00 94.69 94 LEU A N 1
ATOM 695 C CA . LEU A 1 94 ? -1.334 0.357 10.039 1.00 94.69 94 LEU A CA 1
ATOM 696 C C . LEU A 1 94 ? -0.999 -1.117 10.241 1.00 94.69 94 LEU A C 1
ATOM 698 O O . LEU A 1 94 ? -0.855 -1.594 11.365 1.00 94.69 94 LEU A O 1
ATOM 702 N N . LEU A 1 95 ? -0.832 -1.836 9.145 1.00 93.31 95 LEU A N 1
ATOM 703 C CA . LEU A 1 95 ? -0.554 -3.261 9.142 1.00 93.31 95 LEU A CA 1
ATOM 704 C C . LEU A 1 95 ? 0.887 -3.496 8.679 1.00 93.31 95 LEU A C 1
ATOM 706 O O . LEU A 1 95 ? 1.266 -3.108 7.578 1.00 93.31 95 LEU A O 1
ATOM 710 N N . ASP A 1 96 ? 1.694 -4.090 9.554 1.00 91.88 96 ASP A N 1
ATOM 711 C CA . ASP A 1 96 ? 3.136 -4.316 9.392 1.00 91.88 96 ASP A CA 1
ATOM 712 C C . ASP A 1 96 ? 3.900 -3.103 8.800 1.00 91.88 96 ASP A C 1
ATOM 714 O O . ASP A 1 96 ? 4.697 -3.280 7.877 1.00 91.88 96 ASP A O 1
ATOM 718 N N . PRO A 1 97 ? 3.660 -1.856 9.269 1.00 90.75 97 PRO A N 1
ATOM 719 C CA . PRO A 1 97 ? 4.205 -0.666 8.619 1.00 90.75 97 PRO A CA 1
ATOM 720 C C . PRO A 1 97 ? 5.733 -0.645 8.684 1.00 90.75 97 PRO A C 1
ATOM 722 O O . PRO A 1 97 ? 6.310 -0.880 9.743 1.00 90.75 97 PRO A O 1
ATOM 725 N N . GLN A 1 98 ? 6.392 -0.315 7.573 1.00 86.81 98 GLN A N 1
ATOM 726 C CA . GLN A 1 98 ? 7.854 -0.242 7.493 1.00 86.81 98 GLN A CA 1
ATOM 727 C C . GLN A 1 98 ? 8.310 1.080 6.875 1.00 86.81 98 GLN A C 1
ATOM 729 O O . GLN A 1 98 ? 7.673 1.555 5.930 1.00 86.81 98 GLN A O 1
ATOM 734 N N . PRO A 1 99 ? 9.415 1.672 7.367 1.00 86.31 99 PRO A N 1
ATOM 735 C CA . PRO A 1 99 ? 10.056 2.761 6.649 1.00 86.31 99 PRO A CA 1
ATOM 736 C C . PRO A 1 99 ? 10.583 2.234 5.311 1.00 86.31 99 PRO A C 1
ATOM 738 O O . PRO A 1 99 ? 10.962 1.068 5.202 1.00 86.31 99 PRO A O 1
ATOM 741 N N . THR A 1 100 ? 10.653 3.103 4.305 1.00 88.75 100 THR A N 1
ATOM 742 C CA . THR A 1 100 ? 11.299 2.777 3.027 1.00 88.75 100 THR A CA 1
ATOM 743 C C . THR A 1 100 ? 12.705 3.379 3.022 1.00 88.75 100 THR A C 1
ATOM 745 O O . THR A 1 100 ? 12.844 4.573 2.759 1.00 88.75 100 THR A O 1
ATOM 748 N N . PRO A 1 101 ? 13.765 2.631 3.385 1.00 88.31 101 PRO A N 1
ATOM 749 C CA . PRO A 1 101 ? 15.132 3.140 3.322 1.00 88.31 101 PRO A CA 1
ATOM 750 C C . PRO A 1 101 ? 15.661 3.151 1.875 1.00 88.31 101 PRO A C 1
ATOM 752 O O . PRO A 1 101 ? 15.192 2.364 1.048 1.00 88.31 101 PRO A O 1
ATOM 755 N N . PRO A 1 102 ? 16.714 3.939 1.573 1.00 91.25 102 PRO A N 1
ATOM 756 C CA . PRO A 1 102 ? 17.368 3.931 0.259 1.00 91.25 102 PRO A CA 1
ATOM 757 C C . PRO A 1 102 ? 17.791 2.533 -0.209 1.00 91.25 102 PRO A C 1
ATOM 759 O O . PRO A 1 102 ? 17.683 2.207 -1.388 1.00 91.25 102 PRO A O 1
ATOM 762 N N . SER A 1 103 ? 18.218 1.678 0.725 1.00 90.88 103 SER A N 1
ATOM 763 C CA . SER A 1 103 ? 18.628 0.303 0.435 1.00 90.88 103 SER A CA 1
ATOM 764 C C . SER A 1 103 ? 17.492 -0.567 -0.107 1.00 90.88 103 SER A C 1
ATOM 766 O O . SER A 1 103 ? 17.755 -1.433 -0.937 1.00 90.88 103 SER A O 1
ATOM 768 N N . GLU A 1 104 ? 16.246 -0.341 0.327 1.00 89.31 104 GLU A N 1
ATOM 769 C CA . GLU A 1 104 ? 15.076 -1.067 -0.191 1.00 89.31 104 GLU A CA 1
ATOM 770 C C . GLU A 1 104 ? 14.758 -0.612 -1.620 1.00 89.31 104 GLU A C 1
ATOM 772 O O . GLU A 1 104 ? 14.534 -1.441 -2.496 1.00 89.31 104 GLU A O 1
ATOM 777 N N . ILE A 1 105 ? 14.833 0.696 -1.895 1.00 91.94 105 ILE A N 1
ATOM 778 C CA . ILE A 1 105 ? 14.635 1.247 -3.247 1.00 91.94 105 ILE A CA 1
ATOM 779 C C . ILE A 1 105 ? 15.687 0.689 -4.210 1.00 91.94 105 ILE A C 1
ATOM 781 O O . ILE A 1 105 ? 15.360 0.267 -5.319 1.00 91.94 105 ILE A O 1
ATOM 785 N N . LEU A 1 106 ? 16.954 0.662 -3.783 1.00 93.44 106 LEU A N 1
ATOM 786 C CA . LEU A 1 106 ? 18.054 0.112 -4.570 1.00 93.44 106 LEU A CA 1
ATOM 787 C C . LEU A 1 106 ? 17.862 -1.387 -4.836 1.00 93.44 106 LEU A C 1
ATOM 789 O O . LEU A 1 106 ? 18.056 -1.842 -5.965 1.00 93.44 106 LEU A O 1
ATOM 793 N N . HIS A 1 107 ? 17.465 -2.148 -3.812 1.00 91.88 107 HIS A N 1
ATOM 794 C CA . HIS A 1 107 ? 17.168 -3.571 -3.944 1.00 91.88 107 HIS A CA 1
ATOM 795 C C . HIS A 1 107 ? 16.057 -3.821 -4.971 1.00 91.88 107 HIS A C 1
ATOM 797 O O . HIS A 1 107 ? 16.234 -4.610 -5.901 1.00 91.88 107 HIS A O 1
ATOM 803 N N . GLU A 1 108 ? 14.946 -3.099 -4.849 1.00 90.88 108 GLU A N 1
ATOM 804 C CA . GLU A 1 108 ? 13.805 -3.211 -5.752 1.00 90.88 108 GLU A CA 1
ATOM 805 C C . GLU A 1 108 ? 14.171 -2.816 -7.180 1.00 90.88 108 GLU A C 1
ATOM 807 O O . GLU A 1 108 ? 13.837 -3.539 -8.116 1.00 90.88 108 GLU A O 1
ATOM 812 N N . TYR A 1 109 ? 14.942 -1.742 -7.372 1.00 94.00 109 TYR A N 1
ATOM 813 C CA . TYR A 1 109 ? 15.462 -1.377 -8.689 1.00 94.00 109 TYR A CA 1
ATOM 814 C C . TYR A 1 109 ? 16.305 -2.500 -9.316 1.00 94.00 109 TYR A C 1
ATOM 816 O O . TYR A 1 109 ? 16.137 -2.807 -10.497 1.00 94.00 109 TYR A O 1
ATOM 824 N N . HIS A 1 110 ? 17.176 -3.158 -8.549 1.00 93.56 110 HIS A N 1
ATOM 825 C CA . HIS A 1 110 ? 17.951 -4.290 -9.066 1.00 93.56 110 HIS A CA 1
ATOM 826 C C . HIS A 1 110 ? 17.052 -5.463 -9.474 1.00 93.56 110 HIS A C 1
ATOM 828 O O . HIS A 1 110 ? 17.275 -6.065 -10.529 1.00 93.56 110 HIS A O 1
ATOM 834 N N . GLU A 1 111 ? 16.019 -5.771 -8.688 1.00 91.19 111 GLU A N 1
ATOM 835 C CA . GLU A 1 111 ? 15.049 -6.812 -9.034 1.00 91.19 111 GLU A CA 1
ATOM 836 C C . GLU A 1 111 ? 14.240 -6.454 -10.283 1.00 91.19 111 GLU A C 1
ATOM 838 O O . GLU A 1 111 ? 14.072 -7.297 -11.166 1.00 91.19 111 GLU A O 1
ATOM 843 N N . VAL A 1 112 ? 13.809 -5.197 -10.412 1.00 90.69 112 VAL A N 1
ATOM 844 C CA . VAL A 1 112 ? 13.178 -4.657 -11.621 1.00 90.69 112 VAL A CA 1
ATOM 845 C C . VAL A 1 112 ? 14.076 -4.871 -12.838 1.00 90.69 112 VAL A C 1
ATOM 847 O O . VAL A 1 112 ? 13.644 -5.464 -13.826 1.00 90.69 112 VAL A O 1
ATOM 850 N N . VAL A 1 113 ? 15.335 -4.430 -12.767 1.00 92.75 113 VAL A N 1
ATOM 851 C CA . VAL A 1 113 ? 16.306 -4.568 -13.861 1.00 92.75 113 VAL A CA 1
ATOM 852 C C . VAL A 1 113 ? 16.490 -6.035 -14.233 1.00 92.75 113 VAL A C 1
ATOM 854 O O . VAL A 1 113 ? 16.406 -6.389 -15.408 1.00 92.75 113 VAL A O 1
ATOM 857 N N . ARG A 1 114 ? 16.657 -6.915 -13.240 1.00 89.50 114 ARG A N 1
ATOM 858 C CA . ARG A 1 114 ? 16.793 -8.361 -13.452 1.00 89.50 114 ARG A CA 1
ATOM 859 C C . ARG A 1 114 ? 15.569 -8.958 -14.151 1.00 89.50 114 ARG A C 1
ATOM 861 O O . ARG A 1 114 ? 15.720 -9.849 -14.988 1.00 89.50 114 ARG A O 1
ATOM 868 N N . GLN A 1 115 ? 14.365 -8.504 -13.807 1.00 87.62 115 GLN A N 1
ATOM 869 C CA . GLN A 1 115 ? 13.120 -8.974 -14.416 1.00 87.62 115 GLN A CA 1
ATOM 870 C C . GLN A 1 115 ? 12.951 -8.452 -15.849 1.00 87.62 115 GLN A C 1
ATOM 872 O O . GLN A 1 115 ? 12.568 -9.225 -16.726 1.00 87.62 115 GLN A O 1
ATOM 877 N N . VAL A 1 116 ? 13.293 -7.186 -16.100 1.00 88.00 116 VAL A N 1
ATOM 878 C CA . VAL A 1 116 ? 13.236 -6.557 -17.429 1.00 88.00 116 VAL A CA 1
ATOM 879 C C . VAL A 1 116 ? 14.259 -7.168 -18.392 1.00 88.00 116 VAL A C 1
ATOM 881 O O . VAL A 1 116 ? 13.926 -7.458 -19.538 1.00 88.00 116 VAL A O 1
ATOM 884 N N . GLU A 1 117 ? 15.491 -7.406 -17.940 1.00 88.44 117 GLU A N 1
ATOM 885 C CA . GLU A 1 117 ? 16.538 -8.044 -18.752 1.00 88.44 117 GLU A CA 1
ATOM 886 C C . GLU A 1 117 ? 16.283 -9.545 -18.967 1.00 88.44 117 GLU A C 1
ATOM 888 O O . GLU A 1 117 ? 16.707 -10.135 -19.967 1.00 88.44 117 GLU A O 1
ATOM 893 N N . GLY A 1 118 ? 15.593 -10.186 -18.021 1.00 82.94 118 GLY A N 1
ATOM 894 C CA . GLY A 1 118 ? 15.282 -11.606 -18.059 1.00 82.94 118 GLY A CA 1
ATOM 895 C C . GLY A 1 118 ? 16.531 -12.486 -18.205 1.00 82.94 118 GLY A C 1
ATOM 896 O O . GLY A 1 118 ? 17.566 -12.270 -17.574 1.00 82.94 118 GLY A O 1
ATOM 897 N N . ARG A 1 119 ? 16.425 -13.529 -19.038 1.00 83.88 119 ARG A N 1
ATOM 898 C CA . ARG A 1 119 ? 17.531 -14.451 -19.370 1.00 83.88 119 ARG A CA 1
ATOM 899 C C . ARG A 1 119 ? 18.103 -14.200 -20.771 1.00 83.88 119 ARG A C 1
ATOM 901 O O . ARG A 1 119 ? 18.557 -15.147 -21.408 1.00 83.88 119 ARG A O 1
ATOM 908 N N . ALA A 1 120 ? 18.037 -12.963 -21.266 1.00 77.50 120 ALA A N 1
ATOM 909 C CA . ALA A 1 120 ? 18.511 -12.616 -22.604 1.00 77.50 120 ALA A CA 1
ATOM 910 C C . ALA A 1 120 ? 19.997 -13.014 -22.791 1.00 77.50 120 ALA A C 1
ATOM 912 O O . ALA A 1 120 ? 20.854 -12.558 -22.023 1.00 77.50 120 ALA A O 1
ATOM 913 N N . PRO A 1 121 ? 20.326 -13.893 -23.758 1.00 73.12 121 PRO A N 1
ATOM 914 C CA . PRO A 1 121 ? 21.696 -14.347 -23.971 1.00 73.12 121 PRO A CA 1
ATOM 915 C C . PRO A 1 121 ? 22.517 -13.303 -24.741 1.00 73.12 121 PRO A C 1
ATOM 917 O O . PRO A 1 121 ? 22.014 -12.675 -25.665 1.00 73.12 121 PRO A O 1
ATOM 920 N N . ASN A 1 122 ? 23.806 -13.174 -24.407 1.00 77.75 122 ASN A N 1
ATOM 921 C CA . ASN A 1 122 ? 24.798 -12.393 -25.166 1.00 77.75 122 ASN A CA 1
ATOM 922 C C . ASN A 1 122 ? 24.442 -10.909 -25.410 1.00 77.75 122 ASN A C 1
ATOM 924 O O . ASN A 1 122 ? 24.819 -10.346 -26.434 1.00 77.75 122 ASN A O 1
ATOM 928 N N . VAL A 1 123 ? 23.743 -10.270 -24.466 1.00 82.81 123 VAL A N 1
ATOM 929 C CA . VAL A 1 123 ? 23.449 -8.827 -24.492 1.00 82.81 123 VAL A CA 1
ATOM 930 C C . VAL A 1 123 ? 24.496 -8.065 -23.688 1.00 82.81 123 VAL A C 1
ATOM 932 O O . VAL A 1 123 ? 24.715 -8.373 -22.514 1.00 82.81 123 VAL A O 1
ATOM 935 N N . GLU A 1 124 ? 25.111 -7.048 -24.293 1.00 87.56 124 GLU A N 1
ATOM 936 C CA . GLU A 1 124 ? 25.902 -6.063 -23.553 1.00 87.56 124 GLU A CA 1
ATOM 937 C C . GLU A 1 124 ? 24.964 -5.219 -22.681 1.00 87.56 124 GLU A C 1
ATOM 939 O O . GLU A 1 124 ? 24.061 -4.546 -23.183 1.00 87.56 124 GLU A O 1
ATOM 944 N N . ARG A 1 125 ? 25.134 -5.305 -21.358 1.00 87.94 125 ARG A N 1
ATOM 945 C CA . ARG A 1 125 ? 24.223 -4.673 -20.399 1.00 87.94 125 ARG A CA 1
ATOM 946 C C . ARG A 1 125 ? 24.668 -3.245 -20.093 1.00 87.94 125 ARG A C 1
ATOM 948 O O . ARG A 1 125 ? 25.830 -3.058 -19.724 1.00 87.94 125 ARG A O 1
ATOM 955 N N . PRO A 1 126 ? 23.764 -2.251 -20.167 1.00 92.75 126 PRO A N 1
ATOM 956 C CA . PRO A 1 126 ? 24.071 -0.901 -19.722 1.00 92.75 126 PRO A CA 1
ATOM 957 C C . PRO A 1 126 ? 24.477 -0.886 -18.240 1.00 92.75 126 PRO A C 1
ATOM 959 O O . PRO A 1 126 ? 23.927 -1.672 -17.452 1.00 92.75 126 PRO A O 1
ATOM 962 N N . PRO A 1 127 ? 25.380 0.023 -17.829 1.00 94.69 127 PRO A N 1
ATOM 963 C CA . PRO A 1 127 ? 25.698 0.211 -16.417 1.00 94.69 127 PRO A CA 1
ATOM 964 C C . PRO A 1 127 ? 24.428 0.546 -15.632 1.00 94.69 127 PRO A C 1
ATOM 966 O O . PRO A 1 127 ? 23.508 1.166 -16.165 1.00 94.69 127 PRO A O 1
ATOM 969 N N . LEU A 1 128 ? 24.355 0.107 -14.376 1.00 94.75 128 LEU A N 1
ATOM 970 C CA . LEU A 1 128 ? 23.227 0.436 -13.507 1.00 94.75 128 LEU A CA 1
ATOM 971 C C . LEU A 1 128 ? 23.196 1.943 -13.229 1.00 94.75 128 LEU A C 1
ATOM 973 O O . LEU A 1 128 ? 24.245 2.572 -13.075 1.00 94.75 128 LEU A O 1
ATOM 977 N N . LEU A 1 129 ? 21.992 2.511 -13.155 1.00 93.75 129 LEU A N 1
ATOM 978 C CA . LEU A 1 129 ? 21.805 3.870 -12.676 1.00 93.75 129 LEU A CA 1
ATOM 979 C C . LEU A 1 129 ? 22.278 4.008 -11.227 1.00 93.75 129 LEU A C 1
ATOM 981 O O . LEU A 1 129 ? 22.057 3.129 -10.395 1.00 93.75 129 LEU A O 1
ATOM 985 N N . ASP A 1 130 ? 22.872 5.160 -10.933 1.00 92.31 130 ASP A N 1
ATOM 986 C CA . ASP A 1 130 ? 23.142 5.604 -9.570 1.00 92.31 130 ASP A CA 1
ATOM 987 C C . ASP A 1 130 ? 21.827 6.034 -8.905 1.00 92.31 130 ASP A C 1
ATOM 989 O O . ASP A 1 130 ? 21.413 7.194 -8.993 1.00 92.31 130 ASP A O 1
ATOM 993 N N . ILE A 1 131 ? 21.126 5.063 -8.314 1.00 91.50 131 ILE A N 1
ATOM 994 C CA . ILE A 1 131 ? 19.855 5.299 -7.622 1.00 91.50 131 ILE A CA 1
ATOM 995 C C . ILE A 1 131 ? 20.063 6.190 -6.402 1.00 91.50 131 ILE A C 1
ATOM 997 O O . ILE A 1 131 ? 19.261 7.087 -6.181 1.00 91.50 131 ILE A O 1
ATOM 1001 N N . GLU A 1 132 ? 21.142 6.005 -5.644 1.00 89.06 132 GLU A N 1
ATOM 1002 C CA . GLU A 1 132 ? 21.419 6.838 -4.470 1.00 89.06 132 GLU A CA 1
ATOM 1003 C C . GLU A 1 132 ? 21.648 8.304 -4.862 1.00 89.06 132 GLU A C 1
ATOM 1005 O O . GLU A 1 132 ? 21.072 9.200 -4.249 1.00 89.06 132 GLU A O 1
ATOM 1010 N N . GLY A 1 133 ? 22.403 8.572 -5.931 1.00 89.75 133 GLY A N 1
ATOM 1011 C CA . GLY A 1 133 ? 22.550 9.928 -6.468 1.00 89.75 133 GLY A CA 1
ATOM 1012 C C . GLY A 1 133 ? 21.241 10.504 -7.019 1.00 89.75 133 GLY A C 1
ATOM 1013 O O . GLY A 1 133 ? 20.958 11.693 -6.857 1.00 89.75 133 GLY A O 1
ATOM 1014 N N . LEU A 1 134 ? 20.394 9.667 -7.623 1.00 89.69 134 LEU A N 1
ATOM 1015 C CA . LEU A 1 134 ? 19.042 10.057 -8.029 1.00 89.69 134 LEU A CA 1
ATOM 1016 C C . LEU A 1 134 ? 18.147 10.388 -6.829 1.00 89.69 134 LEU A C 1
ATOM 1018 O O . LEU A 1 134 ? 17.302 11.273 -6.949 1.00 89.69 134 LEU A O 1
ATOM 1022 N N . LEU A 1 135 ? 18.386 9.770 -5.665 1.00 87.94 135 LEU A N 1
ATOM 1023 C CA . LEU A 1 135 ? 17.731 10.141 -4.411 1.00 87.94 135 LEU A CA 1
ATOM 1024 C C . LEU A 1 135 ? 18.168 11.532 -3.882 1.00 87.94 135 LEU A C 1
ATOM 1026 O O . LEU A 1 135 ? 17.582 12.062 -2.939 1.00 87.94 135 LEU A O 1
ATOM 1030 N N . ALA A 1 136 ? 19.136 12.204 -4.503 1.00 86.50 136 ALA A N 1
ATOM 1031 C CA . ALA A 1 136 ? 19.401 13.621 -4.240 1.00 86.50 136 ALA A CA 1
ATOM 1032 C C . ALA A 1 136 ? 18.636 14.568 -5.188 1.00 86.50 136 ALA A C 1
ATOM 1034 O O . ALA A 1 136 ? 18.574 15.766 -4.924 1.00 86.50 136 ALA A O 1
ATOM 1035 N N . THR A 1 137 ? 18.075 14.052 -6.289 1.00 85.44 137 THR A N 1
ATOM 1036 C CA . THR A 1 137 ? 17.425 14.830 -7.368 1.00 85.44 137 THR A CA 1
ATOM 1037 C C . THR A 1 137 ? 16.159 14.121 -7.884 1.00 85.44 137 THR A C 1
ATOM 1039 O O . THR A 1 137 ? 16.086 13.725 -9.060 1.00 85.44 137 THR A O 1
ATOM 1042 N N . PRO A 1 138 ? 15.151 13.926 -7.007 1.00 79.50 138 PRO A N 1
ATOM 1043 C CA . PRO A 1 138 ? 13.995 13.076 -7.288 1.00 79.50 138 PRO A CA 1
ATOM 1044 C C . PRO A 1 138 ? 13.240 13.502 -8.542 1.00 79.50 138 PRO A C 1
ATOM 1046 O O . PRO A 1 138 ? 12.729 12.660 -9.268 1.00 79.50 138 PRO A O 1
ATOM 1049 N N . GLU A 1 139 ? 13.191 14.796 -8.849 1.00 79.06 139 GLU A N 1
ATOM 1050 C CA . GLU A 1 139 ? 12.483 15.364 -9.996 1.00 79.06 139 GLU A CA 1
ATOM 1051 C C . GLU A 1 139 ? 12.915 14.770 -11.346 1.00 79.06 139 GLU A C 1
ATOM 1053 O O . GLU A 1 139 ? 12.135 14.763 -12.299 1.00 79.06 139 GLU A O 1
ATOM 1058 N N . THR A 1 140 ? 14.135 14.229 -11.427 1.00 87.44 140 THR A N 1
ATOM 1059 C CA . THR A 1 140 ? 14.638 13.534 -12.621 1.00 87.44 140 THR A CA 1
ATOM 1060 C C . THR A 1 140 ? 14.507 12.011 -12.548 1.00 87.44 140 THR A C 1
ATOM 1062 O O . THR A 1 140 ? 14.691 11.341 -13.568 1.00 87.44 140 THR A O 1
ATOM 1065 N N . PHE A 1 141 ? 14.151 11.460 -11.381 1.00 88.81 141 PHE A N 1
ATOM 1066 C CA . PHE A 1 141 ? 14.065 10.023 -11.111 1.00 88.81 141 PHE A CA 1
ATOM 1067 C C . PHE A 1 141 ? 13.182 9.313 -12.136 1.00 88.81 141 PHE A C 1
ATOM 1069 O O . PHE A 1 141 ? 13.640 8.399 -12.817 1.00 88.81 141 PHE A O 1
ATOM 1076 N N . MET A 1 142 ? 11.946 9.793 -12.312 1.00 86.81 142 MET A N 1
ATOM 1077 C CA . MET A 1 142 ? 10.952 9.181 -13.204 1.00 86.81 142 MET A CA 1
ATOM 1078 C C . MET A 1 142 ? 11.405 9.127 -14.660 1.00 86.81 142 MET A C 1
ATOM 1080 O O . MET A 1 142 ? 11.218 8.118 -15.342 1.00 86.81 142 MET A O 1
ATOM 1084 N N . ALA A 1 143 ? 12.016 10.211 -15.139 1.00 89.00 143 ALA A N 1
ATOM 1085 C CA . ALA A 1 143 ? 12.517 10.276 -16.503 1.00 89.00 143 ALA A CA 1
ATOM 1086 C C . ALA A 1 143 ? 13.670 9.284 -16.697 1.00 89.00 143 ALA A C 1
ATOM 1088 O O . ALA A 1 143 ? 13.608 8.436 -17.587 1.00 89.00 143 ALA A O 1
ATOM 1089 N N . ARG A 1 144 ? 14.678 9.325 -15.816 1.00 92.94 144 ARG A N 1
ATOM 1090 C CA . ARG A 1 144 ? 15.882 8.494 -15.947 1.00 92.94 144 ARG A CA 1
ATOM 1091 C C . ARG A 1 144 ? 15.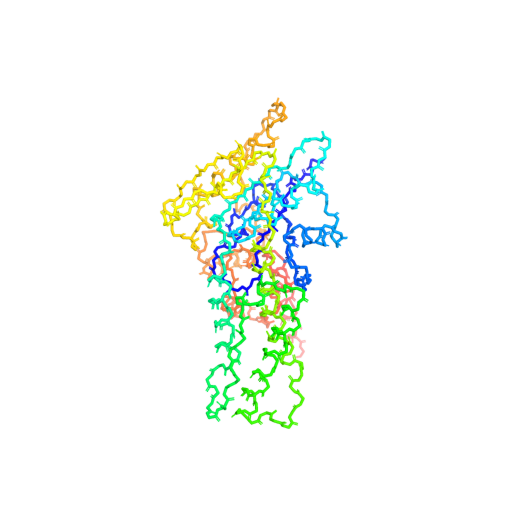592 7.008 -15.773 1.00 92.94 144 ARG A C 1
ATOM 1093 O O . ARG A 1 144 ? 16.092 6.206 -16.558 1.00 92.94 144 ARG A O 1
ATOM 1100 N N . ILE A 1 145 ? 14.760 6.640 -14.799 1.00 92.50 145 ILE A N 1
ATOM 1101 C CA . ILE A 1 145 ? 14.384 5.241 -14.573 1.00 92.50 145 ILE A CA 1
ATOM 1102 C C . ILE A 1 145 ? 13.558 4.703 -15.746 1.00 92.50 145 ILE A C 1
ATOM 1104 O O . ILE A 1 145 ? 13.813 3.609 -16.238 1.00 92.50 145 ILE A O 1
ATOM 1108 N N . GLY A 1 146 ? 12.620 5.500 -16.267 1.00 92.44 146 GLY A N 1
ATOM 1109 C CA . GLY A 1 146 ? 11.821 5.112 -17.423 1.00 92.44 146 GLY A CA 1
ATOM 1110 C C . GLY A 1 146 ? 12.663 4.945 -18.689 1.00 92.44 146 GLY A C 1
ATOM 1111 O O . GLY A 1 146 ? 12.433 4.017 -19.459 1.00 92.44 146 GLY A O 1
ATOM 1112 N N . GLU A 1 147 ? 13.634 5.826 -18.932 1.00 94.00 147 GLU A N 1
ATOM 1113 C CA . GLU A 1 147 ? 14.569 5.709 -20.058 1.00 94.00 147 GLU A CA 1
ATOM 1114 C C . GLU A 1 147 ? 15.451 4.458 -19.955 1.00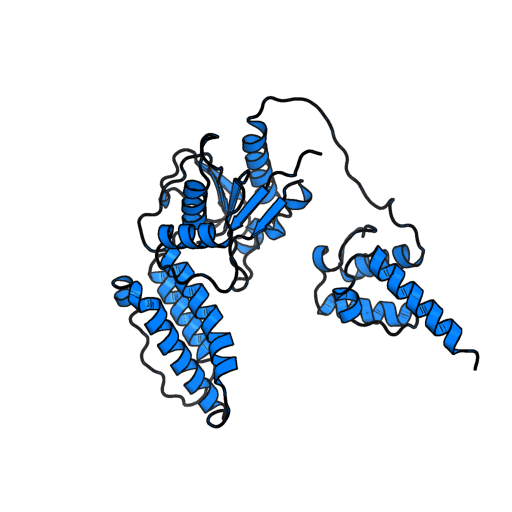 94.00 147 GLU A C 1
ATOM 1116 O O . GLU A 1 147 ? 15.554 3.706 -20.928 1.00 94.00 147 GLU A O 1
ATOM 1121 N N . ASP A 1 148 ? 16.032 4.199 -18.779 1.00 95.19 148 ASP A N 1
ATOM 1122 C CA . ASP A 1 148 ? 16.882 3.029 -18.536 1.00 95.19 148 ASP A CA 1
ATOM 1123 C C . ASP A 1 148 ? 16.107 1.717 -18.720 1.00 95.19 148 ASP A C 1
ATOM 1125 O O . ASP A 1 148 ? 16.522 0.855 -19.500 1.00 95.19 148 ASP A O 1
ATOM 1129 N N . LEU A 1 149 ? 14.931 1.586 -18.099 1.00 94.12 149 LEU A N 1
ATOM 1130 C CA . LEU A 1 149 ? 14.136 0.361 -18.196 1.00 94.12 149 LEU A CA 1
ATOM 1131 C C . LEU A 1 149 ? 13.629 0.109 -19.621 1.00 94.12 149 LEU A C 1
ATOM 1133 O O . LEU A 1 149 ? 13.641 -1.035 -20.078 1.00 94.12 149 LEU A O 1
ATOM 1137 N N . ARG A 1 150 ? 13.254 1.156 -20.370 1.00 94.00 150 ARG A N 1
ATOM 1138 C CA . ARG A 1 150 ? 12.900 1.024 -21.795 1.00 94.00 150 ARG A CA 1
ATOM 1139 C C . ARG A 1 150 ? 14.081 0.562 -22.634 1.00 94.00 150 ARG A C 1
ATOM 1141 O O . ARG A 1 150 ? 13.901 -0.280 -23.512 1.00 94.00 150 ARG A O 1
ATOM 1148 N N . LEU A 1 151 ? 15.271 1.113 -22.397 1.00 92.88 151 LEU A N 1
ATOM 1149 C CA . LEU A 1 151 ? 16.480 0.708 -23.109 1.00 92.88 151 LEU A CA 1
ATOM 1150 C C . LEU A 1 151 ? 16.788 -0.771 -22.849 1.00 92.88 151 LEU A C 1
ATOM 1152 O O . LEU A 1 151 ? 16.952 -1.536 -23.799 1.00 92.88 151 LEU A O 1
ATOM 1156 N N . ARG A 1 152 ? 16.794 -1.190 -21.580 1.00 93.19 152 ARG A N 1
ATOM 1157 C CA . ARG A 1 152 ? 17.038 -2.588 -21.193 1.00 93.19 152 ARG A CA 1
ATOM 1158 C C . ARG A 1 152 ? 15.998 -3.538 -21.778 1.00 93.19 152 ARG A C 1
ATOM 1160 O O . ARG A 1 152 ? 16.374 -4.568 -22.332 1.00 93.19 152 ARG A O 1
ATOM 1167 N N . ALA A 1 153 ? 14.715 -3.173 -21.732 1.00 90.31 153 ALA A N 1
ATOM 1168 C CA . ALA A 1 153 ? 13.637 -3.969 -22.315 1.00 90.31 153 ALA A CA 1
ATOM 1169 C C . ALA A 1 153 ? 13.824 -4.160 -23.829 1.00 90.31 153 ALA A C 1
ATOM 1171 O O . ALA A 1 153 ? 13.709 -5.276 -24.336 1.00 90.31 153 ALA A O 1
ATOM 1172 N N . LYS A 1 154 ? 14.172 -3.090 -24.557 1.00 89.56 154 LYS A N 1
ATOM 1173 C CA . LYS A 1 154 ? 14.447 -3.154 -26.002 1.00 89.56 154 LYS A CA 1
ATOM 1174 C C . LYS A 1 154 ? 15.639 -4.057 -26.318 1.00 89.56 154 LYS A C 1
ATOM 1176 O O . LYS A 1 154 ? 15.545 -4.877 -27.227 1.00 89.56 154 LYS A O 1
ATOM 1181 N N . LEU A 1 155 ? 16.732 -3.943 -25.559 1.00 90.00 155 LEU A N 1
ATOM 1182 C CA . LEU A 1 155 ? 17.916 -4.793 -25.731 1.00 90.00 155 LEU A CA 1
ATOM 1183 C C . LEU A 1 155 ? 17.602 -6.271 -25.462 1.00 90.00 155 LEU A C 1
ATOM 1185 O O . LEU A 1 155 ? 18.002 -7.136 -26.240 1.00 90.00 155 LEU A O 1
ATOM 1189 N N . ALA A 1 156 ? 16.847 -6.560 -24.400 1.00 87.94 156 ALA A N 1
ATOM 1190 C CA . ALA A 1 156 ? 16.426 -7.918 -24.076 1.00 87.94 156 ALA A CA 1
ATOM 1191 C C . ALA A 1 156 ? 15.556 -8.524 -25.189 1.00 87.94 156 ALA A C 1
ATOM 1193 O O . ALA A 1 156 ? 15.804 -9.647 -25.622 1.00 87.94 156 ALA A O 1
ATOM 1194 N N . LEU A 1 157 ? 14.579 -7.771 -25.705 1.00 85.31 157 LEU A N 1
ATOM 1195 C CA . LEU A 1 157 ? 13.712 -8.216 -26.801 1.00 85.31 157 LEU A CA 1
ATOM 1196 C C . LEU A 1 157 ? 14.481 -8.437 -28.110 1.00 85.31 157 LEU A C 1
ATOM 1198 O O . LEU A 1 157 ? 14.261 -9.445 -28.783 1.00 85.31 157 LEU A O 1
ATOM 1202 N N . ALA A 1 158 ? 15.417 -7.549 -28.451 1.00 86.75 158 ALA A N 1
ATOM 1203 C CA . ALA A 1 158 ? 16.270 -7.719 -29.626 1.00 86.75 158 ALA A CA 1
ATOM 1204 C C . ALA A 1 158 ? 17.080 -9.028 -29.558 1.00 86.75 158 ALA A C 1
ATOM 1206 O O . ALA A 1 158 ? 17.173 -9.747 -30.550 1.00 86.75 158 ALA A O 1
ATOM 1207 N N . ALA A 1 159 ? 17.576 -9.404 -28.375 1.00 86.06 159 ALA A N 1
ATOM 1208 C CA . ALA A 1 159 ? 18.302 -10.661 -28.164 1.00 86.06 159 ALA A CA 1
ATOM 1209 C C . ALA A 1 159 ? 17.450 -11.921 -28.383 1.00 86.06 159 ALA A C 1
ATOM 1211 O O . ALA A 1 159 ? 17.983 -12.994 -28.664 1.00 86.06 159 ALA A O 1
ATOM 1212 N N . PHE A 1 160 ? 16.128 -11.791 -28.265 1.00 82.38 160 PHE A N 1
ATOM 1213 C CA . PHE A 1 160 ? 15.167 -12.841 -28.593 1.00 82.38 160 PHE A CA 1
ATOM 1214 C C . PHE A 1 160 ? 14.675 -12.781 -30.052 1.00 82.38 160 PHE A C 1
ATOM 1216 O O . PHE A 1 160 ? 13.810 -13.570 -30.426 1.00 82.38 160 PHE A O 1
ATOM 1223 N N . GLY A 1 161 ? 15.232 -11.893 -30.885 1.00 83.75 161 GLY A N 1
ATOM 1224 C CA . GLY A 1 161 ? 14.918 -11.788 -32.314 1.00 83.75 161 GLY A CA 1
ATOM 1225 C C . GLY A 1 161 ? 13.736 -10.876 -32.654 1.00 83.75 161 GLY A C 1
ATOM 1226 O O . GLY A 1 161 ? 13.136 -11.037 -33.713 1.00 83.75 161 GLY A O 1
ATOM 1227 N N . PHE A 1 162 ? 13.377 -9.938 -31.770 1.00 81.31 162 PHE A N 1
ATOM 1228 C CA . PHE A 1 162 ? 12.285 -8.974 -31.987 1.00 81.31 162 PHE A CA 1
ATOM 1229 C C . PHE A 1 162 ? 12.765 -7.579 -32.441 1.00 81.31 162 PHE A C 1
ATOM 1231 O O . PHE A 1 162 ? 12.064 -6.590 -32.248 1.00 81.31 162 PHE A O 1
ATOM 1238 N N . ASP A 1 163 ? 13.952 -7.472 -33.038 1.00 74.50 163 ASP A N 1
ATOM 1239 C CA . ASP A 1 163 ? 14.600 -6.212 -33.441 1.00 74.50 163 ASP A CA 1
ATOM 1240 C C . ASP A 1 163 ? 13.883 -5.441 -34.572 1.00 74.50 163 ASP A C 1
ATOM 1242 O O . ASP A 1 163 ? 14.014 -4.221 -34.662 1.00 74.50 163 ASP A O 1
ATOM 1246 N N . GLY A 1 164 ? 13.099 -6.129 -35.409 1.00 66.50 164 GLY A N 1
ATOM 1247 C CA . GLY A 1 164 ? 12.318 -5.536 -36.505 1.00 66.50 164 GLY A CA 1
ATOM 1248 C C . GLY A 1 164 ? 10.812 -5.370 -36.247 1.00 66.50 164 GLY A C 1
ATOM 1249 O O . GLY A 1 164 ? 10.099 -4.907 -37.139 1.00 66.50 164 GLY A O 1
ATOM 1250 N N . ALA A 1 165 ? 10.306 -5.771 -35.076 1.00 71.50 165 ALA A N 1
ATOM 1251 C CA . ALA A 1 165 ? 8.888 -5.665 -34.720 1.00 71.50 165 ALA A CA 1
ATOM 1252 C C . ALA A 1 165 ? 8.598 -4.367 -33.946 1.00 71.50 165 ALA A C 1
ATOM 1254 O O . ALA A 1 165 ? 9.447 -3.882 -33.200 1.00 71.50 165 ALA A O 1
ATOM 1255 N N . ASP A 1 166 ? 7.382 -3.816 -34.064 1.00 81.56 166 ASP A N 1
ATOM 1256 C CA . ASP A 1 166 ? 6.952 -2.750 -33.152 1.00 81.56 166 ASP A CA 1
ATOM 1257 C C . ASP A 1 166 ? 6.716 -3.334 -31.754 1.00 81.56 166 ASP A C 1
ATOM 1259 O O . ASP A 1 166 ? 5.675 -3.919 -31.451 1.00 81.56 166 ASP A O 1
ATOM 1263 N N . VAL A 1 167 ? 7.730 -3.192 -30.905 1.00 79.38 167 VAL A N 1
ATOM 1264 C CA . VAL A 1 167 ? 7.719 -3.640 -29.511 1.00 79.38 167 VAL A CA 1
ATOM 1265 C C . VAL A 1 167 ? 7.348 -2.524 -28.534 1.00 79.38 167 VAL A C 1
ATOM 1267 O O . VAL A 1 167 ? 7.406 -2.732 -27.324 1.00 79.38 167 VAL A O 1
ATOM 1270 N N . SER A 1 168 ? 6.949 -1.346 -29.021 1.00 80.94 168 SER A N 1
ATOM 1271 C CA . SER A 1 168 ? 6.711 -0.169 -28.175 1.00 80.94 168 SER A CA 1
ATOM 1272 C C . SER A 1 168 ? 5.604 -0.417 -27.148 1.00 80.94 168 SER A C 1
ATOM 1274 O O . SER A 1 168 ? 5.785 -0.134 -25.969 1.00 80.94 168 SER A O 1
ATOM 1276 N N . GLY A 1 169 ? 4.489 -1.024 -27.569 1.00 82.69 169 GLY A N 1
ATOM 1277 C CA . GLY A 1 169 ? 3.375 -1.375 -26.681 1.00 82.69 169 GLY A CA 1
ATOM 1278 C C . GLY A 1 169 ? 3.768 -2.359 -25.567 1.00 82.69 169 GLY A C 1
ATOM 1279 O O . GLY A 1 169 ? 3.581 -2.038 -24.394 1.00 82.69 169 GLY A O 1
ATOM 1280 N N . PRO A 1 170 ? 4.343 -3.533 -25.896 1.00 76.44 170 PRO A N 1
ATOM 1281 C CA . PRO A 1 170 ? 4.850 -4.474 -24.896 1.00 76.44 170 PRO A CA 1
ATOM 1282 C C . PRO A 1 170 ? 5.891 -3.874 -23.942 1.00 76.44 170 PRO A C 1
ATOM 1284 O O . PRO A 1 170 ? 5.830 -4.133 -22.742 1.00 76.44 170 PRO A O 1
ATOM 1287 N N . VAL A 1 171 ? 6.819 -3.054 -24.451 1.00 83.94 171 VAL A N 1
ATOM 1288 C CA . VAL A 1 171 ? 7.824 -2.374 -23.622 1.00 83.94 171 VAL A CA 1
ATOM 1289 C C . VAL A 1 171 ? 7.156 -1.426 -22.630 1.00 83.94 171 VAL A C 1
ATOM 1291 O O . VAL A 1 171 ? 7.441 -1.524 -21.440 1.00 83.94 171 VAL A O 1
ATOM 1294 N N . GLU A 1 172 ? 6.243 -0.557 -23.072 1.00 84.75 172 GLU A N 1
ATOM 1295 C CA . GLU A 1 172 ? 5.547 0.359 -22.157 1.00 84.75 172 GLU A CA 1
ATOM 1296 C C . GLU A 1 172 ? 4.667 -0.385 -21.148 1.00 84.75 172 GLU A C 1
ATOM 1298 O O . GLU A 1 172 ? 4.635 -0.003 -19.981 1.00 84.75 172 GLU A O 1
ATOM 1303 N N . GLY A 1 173 ? 4.003 -1.473 -21.554 1.00 77.62 173 GLY A N 1
ATOM 1304 C CA . GLY A 1 173 ? 3.182 -2.278 -20.647 1.00 77.62 173 GLY A CA 1
ATOM 1305 C C . GLY A 1 173 ? 3.991 -2.902 -19.507 1.00 77.62 173 GLY A C 1
ATOM 1306 O O . GLY A 1 173 ? 3.549 -2.905 -18.361 1.00 77.62 173 GLY A O 1
ATOM 1307 N N . VAL A 1 174 ? 5.199 -3.390 -19.803 1.00 75.50 174 VAL A N 1
ATOM 1308 C CA . VAL A 1 174 ? 6.107 -3.952 -18.794 1.00 75.50 174 VAL A CA 1
ATOM 1309 C C . VAL A 1 174 ? 6.720 -2.834 -17.950 1.00 75.50 174 VAL A C 1
ATOM 1311 O O . VAL A 1 174 ? 6.624 -2.875 -16.726 1.00 75.50 174 VAL A O 1
ATOM 1314 N N . VAL A 1 175 ? 7.319 -1.821 -18.585 1.00 84.00 175 VAL A N 1
ATOM 1315 C CA . VAL A 1 175 ? 8.040 -0.732 -17.906 1.00 84.00 175 VAL A CA 1
ATOM 1316 C C . VAL A 1 175 ? 7.118 0.093 -17.011 1.00 84.00 175 VAL A C 1
ATOM 1318 O O . VAL A 1 175 ? 7.513 0.408 -15.891 1.00 84.00 175 VAL A O 1
ATOM 1321 N N . GLY A 1 176 ? 5.897 0.400 -17.456 1.00 84.06 176 GLY A N 1
ATOM 1322 C CA . GLY A 1 176 ? 4.949 1.237 -16.714 1.00 84.06 176 GLY A CA 1
ATOM 1323 C C . GLY A 1 176 ? 4.715 0.743 -15.287 1.00 84.06 176 GLY A C 1
ATOM 1324 O O . GLY A 1 176 ? 4.882 1.505 -14.340 1.00 84.06 176 GLY A O 1
ATOM 1325 N N . VAL A 1 177 ? 4.472 -0.561 -15.114 1.00 80.75 177 VAL A N 1
ATOM 1326 C CA . VAL A 1 177 ? 4.230 -1.167 -13.791 1.00 80.75 177 VAL A CA 1
ATOM 1327 C C . VAL A 1 177 ? 5.452 -1.049 -12.869 1.00 80.75 177 VAL A C 1
ATOM 1329 O O . VAL A 1 177 ? 5.309 -0.842 -11.665 1.00 80.75 177 VAL A O 1
ATOM 1332 N N . TYR A 1 178 ? 6.669 -1.190 -13.405 1.00 85.62 178 TYR A N 1
ATOM 1333 C CA . TYR A 1 178 ? 7.896 -1.047 -12.611 1.00 85.62 178 TYR A CA 1
ATOM 1334 C C . TYR A 1 178 ? 8.169 0.407 -12.222 1.00 85.62 178 TYR A C 1
ATOM 1336 O O . TYR A 1 178 ? 8.579 0.674 -11.094 1.00 85.62 178 TYR A O 1
ATOM 1344 N N . VAL A 1 179 ? 7.937 1.340 -13.146 1.00 88.12 179 VAL A N 1
ATOM 1345 C CA . VAL A 1 179 ? 8.117 2.774 -12.904 1.00 88.12 179 VAL A CA 1
ATOM 1346 C C . VAL A 1 179 ? 7.122 3.263 -11.853 1.00 88.12 179 VAL A C 1
ATOM 1348 O O . VAL A 1 179 ? 7.520 3.970 -10.935 1.00 88.12 179 VAL A O 1
ATOM 1351 N N . GLU A 1 180 ? 5.860 2.832 -11.926 1.00 85.94 180 GLU A N 1
ATOM 1352 C CA . GLU A 1 180 ? 4.840 3.139 -10.913 1.00 85.94 180 GLU A CA 1
ATOM 1353 C C . GLU A 1 180 ? 5.241 2.644 -9.517 1.00 85.94 180 GLU A C 1
ATOM 1355 O O . GLU A 1 180 ? 5.105 3.377 -8.537 1.00 85.94 180 GLU A O 1
ATOM 1360 N N . TRP A 1 181 ? 5.773 1.421 -9.425 1.00 85.75 181 TRP A N 1
ATOM 1361 C CA . TRP A 1 181 ? 6.239 0.841 -8.164 1.00 85.75 181 TRP A CA 1
ATOM 1362 C C . TRP A 1 181 ? 7.415 1.609 -7.558 1.00 85.75 181 TRP A C 1
ATOM 1364 O O . TRP A 1 181 ? 7.363 2.019 -6.398 1.00 85.75 181 TRP A O 1
ATOM 1374 N N . LEU A 1 182 ? 8.465 1.842 -8.349 1.00 89.31 182 LEU A N 1
ATOM 1375 C CA . LEU A 1 182 ? 9.644 2.568 -7.884 1.00 89.31 182 LEU A CA 1
ATOM 1376 C C . LEU A 1 182 ? 9.295 4.008 -7.499 1.00 89.31 182 LEU A C 1
ATOM 1378 O O . LEU A 1 182 ? 9.812 4.508 -6.504 1.00 89.31 182 LEU A O 1
ATOM 1382 N N . ASN A 1 183 ? 8.374 4.649 -8.226 1.00 88.56 183 ASN A N 1
ATOM 1383 C CA . ASN A 1 183 ? 7.887 5.977 -7.871 1.00 88.56 183 ASN A CA 1
ATOM 1384 C C . ASN A 1 183 ? 7.209 6.000 -6.500 1.00 88.56 183 ASN A C 1
ATOM 1386 O O . ASN A 1 183 ? 7.452 6.899 -5.701 1.00 88.56 183 ASN A O 1
ATOM 1390 N N . PHE A 1 184 ? 6.369 5.002 -6.217 1.00 88.88 184 PHE A N 1
ATOM 1391 C CA . PHE A 1 184 ? 5.716 4.888 -4.919 1.00 88.88 184 PHE A CA 1
ATOM 1392 C C . PHE A 1 184 ? 6.731 4.723 -3.784 1.00 88.88 184 PHE A C 1
ATOM 1394 O O . PHE A 1 184 ? 6.644 5.449 -2.797 1.00 88.88 184 PHE A O 1
ATOM 1401 N N . LEU A 1 185 ? 7.705 3.818 -3.929 1.00 89.62 185 LEU A N 1
ATOM 1402 C CA . LEU A 1 185 ? 8.740 3.607 -2.912 1.00 89.62 185 LEU A CA 1
ATOM 1403 C C . LEU A 1 185 ? 9.558 4.874 -2.654 1.00 89.62 185 LEU A C 1
ATOM 1405 O O . LEU A 1 185 ? 9.833 5.224 -1.510 1.00 89.62 185 LEU A O 1
ATOM 1409 N N . VAL A 1 186 ? 9.903 5.588 -3.722 1.00 90.50 186 VAL A N 1
ATOM 1410 C CA . VAL A 1 186 ? 10.563 6.890 -3.645 1.00 90.50 186 VAL A CA 1
ATOM 1411 C C . VAL A 1 186 ? 9.688 7.891 -2.891 1.00 90.50 186 VAL A C 1
ATOM 1413 O O . VAL A 1 186 ? 10.133 8.464 -1.901 1.00 90.50 186 VAL A O 1
ATOM 1416 N N . ALA A 1 187 ? 8.419 8.048 -3.266 1.00 89.31 187 ALA A N 1
ATOM 1417 C CA . ALA A 1 187 ? 7.515 8.956 -2.568 1.00 89.31 187 ALA A CA 1
ATOM 1418 C C . ALA A 1 187 ? 7.359 8.602 -1.079 1.00 89.31 187 ALA A C 1
ATOM 1420 O O . ALA A 1 187 ? 7.311 9.509 -0.248 1.00 89.31 187 ALA A O 1
ATOM 1421 N N . ALA A 1 188 ? 7.314 7.310 -0.740 1.00 88.00 188 ALA A N 1
ATOM 1422 C CA . ALA A 1 188 ? 7.239 6.805 0.632 1.00 88.00 188 ALA A CA 1
ATOM 1423 C C . ALA A 1 188 ? 8.533 7.031 1.436 1.00 88.00 188 ALA A C 1
ATOM 1425 O O . ALA A 1 188 ? 8.485 7.110 2.665 1.00 88.00 188 ALA A O 1
ATOM 1426 N N . HIS A 1 189 ? 9.677 7.141 0.758 1.00 87.50 189 HIS A N 1
ATOM 1427 C CA . HIS A 1 189 ? 10.980 7.437 1.351 1.00 87.50 189 HIS A CA 1
ATOM 1428 C C . HIS A 1 189 ? 11.209 8.932 1.617 1.00 87.50 189 HIS A C 1
ATOM 1430 O O . HIS A 1 189 ? 11.800 9.287 2.634 1.00 87.50 189 HIS A O 1
ATOM 1436 N N . TYR A 1 190 ? 10.780 9.795 0.696 1.00 82.38 190 TYR A N 1
ATOM 1437 C CA . TYR A 1 190 ? 11.091 11.225 0.696 1.00 82.38 190 TYR A CA 1
ATOM 1438 C C . TYR A 1 190 ? 10.150 12.085 1.555 1.00 82.38 190 TYR A C 1
ATOM 1440 O O . TYR A 1 190 ? 8.962 11.785 1.691 1.00 82.38 190 TYR A O 1
ATOM 1448 N N . ASP A 1 191 ? 10.682 13.238 1.990 1.00 78.31 191 ASP A N 1
ATOM 1449 C CA . ASP A 1 191 ? 10.124 14.195 2.964 1.00 78.31 191 ASP A CA 1
ATOM 1450 C C . ASP A 1 191 ? 10.036 13.666 4.407 1.00 78.31 191 ASP A C 1
ATOM 1452 O O . ASP A 1 191 ? 10.138 12.472 4.685 1.00 78.31 191 ASP A O 1
ATOM 1456 N N . GLU A 1 192 ? 9.852 14.591 5.355 1.00 70.12 192 GLU A N 1
ATOM 1457 C CA . GLU A 1 192 ? 9.479 14.234 6.721 1.00 70.12 192 GLU A CA 1
ATOM 1458 C C . GLU A 1 192 ? 8.124 13.528 6.706 1.00 70.12 192 GLU A C 1
ATOM 1460 O O . GLU A 1 192 ? 7.129 14.039 6.183 1.00 70.12 192 GLU A O 1
ATOM 1465 N N . GLN A 1 193 ? 8.092 12.336 7.290 1.00 74.25 193 GLN A N 1
ATOM 1466 C CA . GLN A 1 193 ? 6.876 11.554 7.408 1.00 74.25 193 GLN A CA 1
ATOM 1467 C C . GLN A 1 193 ? 6.065 12.145 8.566 1.00 74.25 193 GLN A C 1
ATOM 1469 O O . GLN A 1 193 ? 6.522 12.102 9.711 1.00 74.25 193 GLN A O 1
ATOM 1474 N N . PRO A 1 194 ? 4.904 12.767 8.291 1.00 72.56 194 PRO A N 1
ATOM 1475 C CA . PRO A 1 194 ? 4.137 13.416 9.336 1.00 72.56 194 PRO A CA 1
ATOM 1476 C C . PRO A 1 194 ? 3.638 12.375 10.334 1.00 72.56 194 PRO A C 1
ATOM 1478 O O . PRO A 1 194 ? 3.295 11.253 9.958 1.00 72.56 194 PRO A O 1
ATOM 1481 N N . GLY A 1 195 ? 3.545 12.777 11.598 1.00 87.62 195 GLY A N 1
ATOM 1482 C CA . GLY A 1 195 ? 2.921 11.951 12.620 1.00 87.62 195 GLY A CA 1
ATOM 1483 C C . GLY A 1 195 ? 1.404 11.936 12.515 1.00 87.62 195 GLY A C 1
ATOM 1484 O O . GLY A 1 195 ? 0.802 12.977 12.230 1.00 87.62 195 GLY A O 1
ATOM 1485 N N . PRO A 1 196 ? 0.762 10.776 12.754 1.00 91.50 196 PRO A N 1
ATOM 1486 C CA . PRO A 1 196 ? -0.676 10.706 12.928 1.00 91.50 196 PRO A CA 1
ATOM 1487 C C . PRO A 1 196 ? -1.140 11.703 13.983 1.00 91.50 196 PRO A C 1
ATOM 1489 O O . PRO A 1 196 ? -0.595 11.770 15.084 1.00 91.50 196 PRO A O 1
ATOM 1492 N N . SER A 1 197 ? -2.175 12.466 13.650 1.00 89.81 197 SER A N 1
ATOM 1493 C CA . SER A 1 197 ? -2.764 13.466 14.542 1.00 89.81 197 SER A CA 1
ATOM 1494 C C . SER A 1 197 ? -3.868 12.908 15.447 1.00 89.81 197 SER A C 1
ATOM 1496 O O . SER A 1 197 ? -4.453 13.662 16.223 1.00 89.81 197 SER A O 1
ATOM 1498 N N . GLY A 1 198 ? -4.178 11.614 15.346 1.00 90.00 198 GLY A N 1
ATOM 1499 C CA . GLY A 1 198 ? -5.252 10.957 16.086 1.00 90.00 198 GLY A CA 1
ATOM 1500 C C . GLY A 1 198 ? -4.987 9.473 16.347 1.00 90.00 198 GLY A C 1
ATOM 1501 O O . GLY A 1 198 ? -3.867 9.005 16.111 1.00 90.00 198 GLY A O 1
ATOM 1502 N N . PRO A 1 199 ? -6.019 8.739 16.807 1.00 93.75 199 PRO A N 1
ATOM 1503 C CA . PRO A 1 199 ? -5.894 7.342 17.197 1.00 93.75 199 PRO A CA 1
ATOM 1504 C C . PRO A 1 199 ? -5.289 6.502 16.080 1.00 93.75 199 PRO A C 1
ATOM 1506 O O . PRO A 1 199 ? -5.770 6.515 14.942 1.00 93.75 199 PRO A O 1
ATOM 1509 N N . THR A 1 200 ? -4.232 5.768 16.410 1.00 95.25 200 THR A N 1
ATOM 1510 C CA . THR A 1 200 ? -3.520 4.907 15.471 1.00 95.25 200 THR A CA 1
ATOM 1511 C C . THR A 1 200 ? -3.400 3.506 16.048 1.00 95.25 200 THR A C 1
ATOM 1513 O O . THR A 1 200 ? -2.804 3.303 17.105 1.00 95.25 200 THR A O 1
ATOM 1516 N N . LEU A 1 201 ? -3.931 2.518 15.334 1.00 96.25 201 LEU A N 1
ATOM 1517 C CA . LEU A 1 201 ? -3.646 1.112 15.588 1.00 96.25 201 LEU A CA 1
ATOM 1518 C C . LEU A 1 201 ? -2.515 0.664 14.672 1.00 96.25 201 LEU A C 1
ATOM 1520 O O . LEU A 1 201 ? -2.591 0.827 13.460 1.00 96.25 201 LEU A O 1
ATOM 1524 N N . GLN A 1 202 ? -1.515 0.011 15.240 1.00 95.12 202 GLN A N 1
ATOM 1525 C CA . GLN A 1 202 ? -0.531 -0.760 14.507 1.00 95.12 202 GLN A CA 1
ATOM 1526 C C . GLN A 1 202 ? -0.713 -2.247 14.815 1.00 95.12 202 GLN A C 1
ATOM 1528 O O . GLN A 1 202 ? -0.684 -2.648 15.977 1.00 95.12 202 GLN A O 1
ATOM 1533 N N . VAL A 1 203 ? -0.819 -3.081 13.783 1.00 95.44 203 VAL A N 1
ATOM 1534 C CA . VAL A 1 203 ? -0.793 -4.543 13.909 1.00 95.44 203 VAL A CA 1
ATOM 1535 C C . VAL A 1 203 ? 0.458 -5.069 13.217 1.00 95.44 203 VAL A C 1
ATOM 1537 O O . VAL A 1 203 ? 0.675 -4.769 12.049 1.00 95.44 203 VAL A O 1
ATOM 1540 N N . ILE A 1 204 ? 1.295 -5.834 13.916 1.00 94.56 204 ILE A N 1
ATOM 1541 C CA . ILE A 1 204 ? 2.577 -6.337 13.396 1.00 94.56 204 ILE A CA 1
ATOM 1542 C C . ILE A 1 204 ? 2.701 -7.851 13.507 1.00 94.56 204 ILE A C 1
ATOM 1544 O O . ILE A 1 204 ? 2.212 -8.469 14.454 1.00 94.56 204 ILE A O 1
ATOM 1548 N N . SER A 1 205 ? 3.421 -8.437 12.557 1.00 93.38 205 SER A N 1
ATOM 1549 C CA . SER A 1 205 ? 3.773 -9.857 12.541 1.00 93.38 205 SER A CA 1
ATOM 1550 C C . SER A 1 205 ? 4.831 -10.220 13.598 1.00 93.38 205 SER A C 1
ATOM 1552 O O . SER A 1 205 ? 5.494 -9.358 14.192 1.00 93.38 205 SER A O 1
ATOM 1554 N N . LYS A 1 206 ? 5.033 -11.520 13.852 1.00 91.12 206 LYS A N 1
ATOM 1555 C CA . LYS A 1 206 ? 5.929 -12.009 14.919 1.00 91.12 206 LYS A CA 1
ATOM 1556 C C . LYS A 1 206 ? 7.385 -11.562 14.740 1.00 91.12 206 LYS A C 1
ATOM 1558 O O . LYS A 1 206 ? 8.059 -11.291 15.727 1.00 91.12 206 LYS A O 1
ATOM 1563 N N . GLY A 1 207 ? 7.852 -11.460 13.494 1.00 85.19 207 GLY A N 1
ATOM 1564 C CA . GLY A 1 207 ? 9.235 -11.112 13.147 1.00 85.19 207 GLY A CA 1
ATOM 1565 C C . GLY A 1 207 ? 9.497 -9.613 12.994 1.00 85.19 207 GLY A C 1
ATOM 1566 O O . GLY A 1 207 ? 10.634 -9.222 12.746 1.00 85.19 207 GLY A O 1
ATOM 1567 N N . HIS A 1 208 ? 8.469 -8.771 13.119 1.00 87.94 208 HIS A N 1
ATOM 1568 C CA . HIS A 1 208 ? 8.602 -7.347 12.837 1.00 87.94 208 HIS A CA 1
ATOM 1569 C C . HIS A 1 208 ? 9.449 -6.628 13.910 1.00 87.94 208 HIS A C 1
ATOM 1571 O O . HIS A 1 208 ? 9.126 -6.749 15.102 1.00 87.94 208 HIS A O 1
ATOM 1577 N N . PRO A 1 209 ? 10.504 -5.879 13.530 1.00 78.12 209 PRO A N 1
ATOM 1578 C CA . PRO A 1 209 ? 11.545 -5.458 14.465 1.00 78.12 209 PRO A CA 1
ATOM 1579 C C . PRO A 1 209 ? 11.116 -4.438 15.531 1.00 78.12 209 PRO A C 1
ATOM 1581 O O . PRO A 1 209 ? 11.638 -4.543 16.633 1.00 78.12 209 PRO A O 1
ATOM 1584 N N . ALA A 1 210 ? 10.186 -3.507 15.279 1.00 67.69 210 ALA A N 1
ATOM 1585 C CA . ALA A 1 210 ? 9.584 -2.608 16.286 1.00 67.69 210 ALA A CA 1
ATOM 1586 C C . ALA A 1 210 ? 8.596 -1.619 15.632 1.00 67.69 210 ALA A C 1
ATOM 1588 O O . ALA A 1 210 ? 8.413 -1.645 14.423 1.00 67.69 210 ALA A O 1
ATOM 1589 N N . ASP A 1 211 ? 7.944 -0.808 16.467 1.00 66.38 211 ASP A N 1
ATOM 1590 C CA . ASP A 1 211 ? 6.757 0.016 16.232 1.00 66.38 211 ASP A CA 1
ATOM 1591 C C . ASP A 1 211 ? 6.824 1.084 15.114 1.00 66.38 211 ASP A C 1
ATOM 1593 O O . ASP A 1 211 ? 7.866 1.435 14.564 1.00 66.38 211 ASP A O 1
ATOM 1597 N N . ALA A 1 212 ? 5.650 1.623 14.780 1.00 77.00 212 ALA A N 1
ATOM 1598 C CA . ALA A 1 212 ? 5.463 2.725 13.840 1.00 77.00 212 ALA A CA 1
ATOM 1599 C C . ALA A 1 212 ? 5.924 4.086 14.410 1.00 77.00 212 ALA A C 1
ATOM 1601 O O . ALA A 1 212 ? 5.522 5.133 13.907 1.00 77.00 212 ALA A O 1
ATOM 1602 N N . GLY A 1 213 ? 6.749 4.104 15.464 1.00 77.38 213 GLY A N 1
ATOM 1603 C CA . GLY A 1 213 ? 7.215 5.309 16.147 1.00 77.38 213 GLY A CA 1
ATOM 1604 C C . GLY A 1 213 ? 8.084 6.215 15.280 1.00 77.38 213 GLY A C 1
ATOM 1605 O O . GLY A 1 213 ? 8.184 7.405 15.565 1.00 77.38 213 GLY A O 1
ATOM 1606 N N . TRP A 1 214 ? 8.631 5.704 14.174 1.00 86.31 214 TRP A N 1
ATOM 1607 C CA . TRP A 1 214 ? 9.277 6.516 13.138 1.00 86.31 214 TRP A CA 1
ATOM 1608 C C . TRP A 1 214 ? 8.319 7.516 12.472 1.00 86.31 214 TRP A C 1
ATOM 1610 O O . TRP A 1 214 ? 8.778 8.522 11.942 1.00 86.31 214 TRP A O 1
ATOM 1620 N N . LEU A 1 215 ? 7.002 7.290 12.554 1.00 88.69 215 LEU A N 1
ATOM 1621 C CA . LEU A 1 215 ? 6.001 8.285 12.175 1.00 88.69 215 LEU A CA 1
ATOM 1622 C C . LEU A 1 215 ? 5.840 9.379 13.239 1.00 88.69 215 LEU A C 1
ATOM 1624 O O . LEU A 1 215 ? 5.361 10.454 12.928 1.00 88.69 215 LEU A O 1
ATOM 1628 N N . GLY A 1 216 ? 6.197 9.145 14.503 1.00 88.19 216 GLY A N 1
ATOM 1629 C CA . GLY A 1 216 ? 5.957 10.110 15.583 1.00 88.19 216 GLY A CA 1
ATOM 1630 C C . GLY A 1 216 ? 4.500 10.157 16.064 1.00 88.19 216 GLY A C 1
ATOM 1631 O O . GLY A 1 216 ? 4.027 11.203 16.505 1.00 88.19 216 GLY A O 1
ATOM 1632 N N . ALA A 1 217 ? 3.776 9.037 15.972 1.00 88.38 217 ALA A N 1
ATOM 1633 C CA . ALA A 1 217 ? 2.414 8.912 16.491 1.00 88.38 217 ALA A CA 1
ATOM 1634 C C . ALA A 1 217 ? 2.377 9.087 18.021 1.00 88.38 217 ALA A C 1
ATOM 1636 O O . ALA A 1 217 ? 3.109 8.413 18.746 1.00 88.38 217 ALA A O 1
ATOM 1637 N N . THR A 1 218 ? 1.508 9.968 18.518 1.00 87.19 218 THR A N 1
ATOM 1638 C CA . THR A 1 218 ? 1.347 10.227 19.962 1.00 87.19 218 THR A CA 1
ATOM 1639 C C . THR A 1 218 ? 0.282 9.350 20.622 1.00 87.19 218 THR A C 1
ATOM 1641 O O . THR A 1 218 ? 0.368 9.096 21.821 1.00 87.19 218 THR A O 1
ATOM 1644 N N . ASP A 1 219 ? -0.691 8.868 19.846 1.00 90.94 219 ASP A N 1
ATOM 1645 C CA . ASP A 1 219 ? -1.777 7.977 20.270 1.00 90.94 219 ASP A CA 1
ATOM 1646 C C . ASP A 1 219 ? -1.700 6.659 19.484 1.00 90.94 219 ASP A C 1
ATOM 1648 O O . ASP A 1 219 ? -2.435 6.430 18.520 1.00 90.94 219 ASP A O 1
ATOM 1652 N N . LEU A 1 220 ?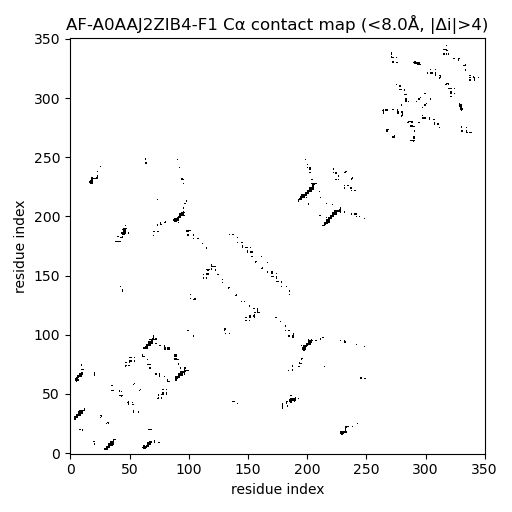 -0.710 5.833 19.837 1.00 92.06 220 LEU A N 1
ATOM 1653 C CA . LEU A 1 220 ? -0.377 4.590 19.143 1.00 92.06 220 LEU A CA 1
ATOM 1654 C C . LEU A 1 220 ? -0.668 3.370 20.023 1.00 92.06 220 LEU A C 1
ATOM 1656 O O . LEU A 1 220 ? -0.039 3.173 21.065 1.00 92.06 220 LEU A O 1
ATOM 1660 N N . ARG A 1 221 ? -1.563 2.498 19.555 1.00 94.19 221 ARG A N 1
ATOM 1661 C CA . ARG A 1 221 ? -1.761 1.144 20.088 1.00 94.19 221 ARG A CA 1
ATOM 1662 C C . ARG A 1 221 ? -1.054 0.145 19.179 1.00 94.19 221 ARG A C 1
ATOM 1664 O O . ARG A 1 221 ? -1.385 0.062 18.004 1.00 94.19 221 ARG A O 1
ATOM 1671 N N . THR A 1 222 ? -0.153 -0.670 19.722 1.00 94.31 222 THR A N 1
ATOM 1672 C CA . THR A 1 222 ? 0.520 -1.738 18.962 1.00 94.31 222 THR A CA 1
ATOM 1673 C C . THR A 1 222 ? 0.018 -3.116 19.388 1.00 94.31 222 THR A C 1
ATOM 1675 O O . THR A 1 222 ? -0.000 -3.442 20.574 1.00 94.31 222 THR A O 1
ATOM 1678 N N . VAL A 1 223 ? -0.351 -3.949 18.416 1.00 95.19 223 VAL A N 1
ATOM 1679 C CA . VAL A 1 223 ? -0.747 -5.350 18.593 1.00 95.19 223 VAL A CA 1
ATOM 1680 C C . VAL A 1 223 ? 0.208 -6.233 17.802 1.00 95.19 223 VAL A C 1
ATOM 1682 O O . VAL A 1 223 ? 0.358 -6.073 16.595 1.00 95.19 223 VAL A O 1
ATOM 1685 N N . ARG A 1 224 ? 0.859 -7.184 18.476 1.00 94.44 224 ARG A N 1
ATOM 1686 C CA . ARG A 1 224 ? 1.722 -8.172 17.823 1.00 94.44 224 ARG A CA 1
ATOM 1687 C C . ARG A 1 224 ? 0.992 -9.499 17.707 1.00 94.44 224 ARG A C 1
ATOM 1689 O O . ARG A 1 224 ? 0.579 -10.060 18.716 1.00 94.44 224 ARG A O 1
ATOM 1696 N N . VAL A 1 225 ? 0.894 -9.999 16.485 1.00 95.00 225 VAL A N 1
ATOM 1697 C CA . VAL A 1 225 ? 0.202 -11.242 16.149 1.00 95.00 225 VAL A CA 1
ATOM 1698 C C . VAL A 1 225 ? 1.242 -12.337 15.896 1.00 95.00 225 VAL A C 1
ATOM 1700 O O . VAL A 1 225 ? 2.213 -12.088 15.172 1.00 95.00 225 VAL A O 1
ATOM 1703 N N . PRO A 1 226 ? 1.085 -13.549 16.459 1.00 93.88 226 PRO A N 1
ATOM 1704 C CA . PRO A 1 226 ? 2.053 -14.641 16.351 1.00 93.88 226 PRO A CA 1
ATOM 1705 C C . PRO A 1 226 ? 2.011 -15.349 14.980 1.00 93.88 226 PRO A C 1
ATOM 17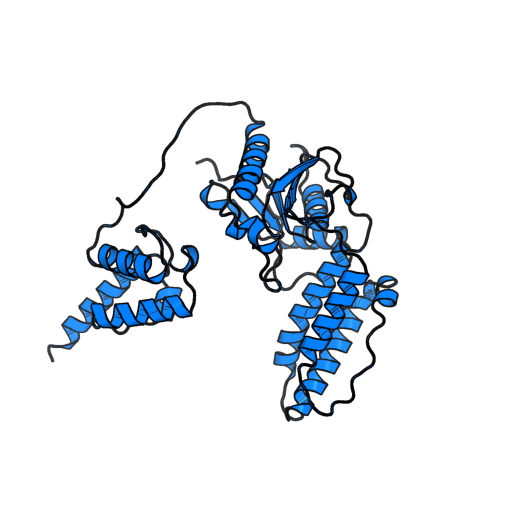07 O O . PRO A 1 226 ? 1.997 -16.573 14.903 1.00 93.88 226 PRO A O 1
ATOM 1710 N N . CYS A 1 227 ? 2.016 -14.586 13.888 1.00 91.69 227 CYS A N 1
ATOM 1711 C CA . CYS A 1 227 ? 2.005 -15.078 12.509 1.00 91.69 227 CYS A CA 1
ATOM 1712 C C . CYS A 1 227 ? 3.164 -14.489 11.698 1.00 91.69 227 CYS A C 1
ATOM 1714 O O . CYS A 1 227 ? 3.815 -13.529 12.131 1.00 91.69 227 CYS A O 1
ATOM 1716 N N . ASP A 1 228 ? 3.444 -15.085 10.541 1.00 90.12 228 ASP A N 1
ATOM 1717 C CA . ASP A 1 228 ? 4.369 -14.502 9.572 1.00 90.12 228 ASP A CA 1
ATOM 1718 C C . ASP A 1 228 ? 3.716 -13.332 8.824 1.00 90.12 228 ASP A C 1
ATOM 1720 O O . ASP A 1 228 ? 2.498 -13.246 8.693 1.00 90.12 228 ASP A O 1
ATOM 1724 N N . ARG A 1 229 ? 4.535 -12.403 8.321 1.00 88.31 229 ARG A N 1
ATOM 1725 C CA . ARG A 1 229 ? 4.054 -11.203 7.618 1.00 88.31 229 ARG A CA 1
ATOM 1726 C C . ARG A 1 229 ? 3.059 -11.505 6.477 1.00 88.31 229 ARG A C 1
ATOM 1728 O O . ARG A 1 229 ? 2.033 -10.825 6.440 1.00 88.31 229 ARG A O 1
ATOM 1735 N N . PRO A 1 230 ? 3.283 -12.510 5.603 1.00 86.69 230 PRO A N 1
ATOM 1736 C CA . PRO A 1 230 ? 2.335 -12.856 4.541 1.00 86.69 230 PRO A CA 1
ATOM 1737 C C . PRO A 1 230 ? 1.015 -13.460 5.031 1.00 86.69 230 PRO A C 1
ATOM 1739 O O . PRO A 1 230 ? 0.113 -13.633 4.231 1.00 86.69 230 PRO A O 1
ATOM 1742 N N . GLU A 1 231 ? 0.894 -13.806 6.312 1.00 88.06 231 GLU A N 1
ATOM 1743 C CA . GLU A 1 231 ? -0.335 -14.356 6.899 1.00 88.06 231 GLU A CA 1
ATOM 1744 C C . GLU A 1 231 ? -1.127 -13.284 7.658 1.00 88.06 231 GLU A C 1
ATOM 1746 O O . GLU A 1 231 ? -2.245 -13.536 8.103 1.00 88.06 231 GLU A O 1
ATOM 1751 N N . LEU A 1 232 ? -0.549 -12.090 7.843 1.00 90.31 232 LEU A N 1
ATOM 1752 C CA . LEU A 1 232 ? -1.047 -11.108 8.799 1.00 90.31 232 LEU A CA 1
ATOM 1753 C C . LEU A 1 232 ? -2.459 -10.613 8.469 1.00 90.31 232 LEU A C 1
ATOM 1755 O O . LEU A 1 232 ? -3.273 -10.522 9.382 1.00 90.31 232 LEU A O 1
ATOM 1759 N N . ALA A 1 233 ? -2.779 -10.313 7.205 1.00 87.06 233 ALA A N 1
ATOM 1760 C CA . ALA A 1 233 ? -4.115 -9.814 6.858 1.00 87.06 233 ALA A CA 1
ATOM 1761 C C . ALA A 1 233 ? -5.189 -10.917 6.909 1.00 87.06 233 ALA A C 1
ATOM 1763 O O . ALA A 1 233 ? -6.312 -10.658 7.336 1.00 87.06 233 ALA A O 1
ATOM 1764 N N . ALA A 1 234 ? -4.839 -12.163 6.584 1.00 87.75 234 ALA A N 1
ATOM 1765 C CA . ALA A 1 234 ? -5.735 -13.309 6.736 1.00 87.75 234 ALA A CA 1
ATOM 1766 C C . ALA A 1 234 ? -5.889 -13.776 8.200 1.00 87.75 234 ALA A C 1
ATOM 1768 O O . ALA A 1 234 ? -6.778 -14.573 8.521 1.00 87.75 234 ALA A O 1
ATOM 1769 N N . ASN A 1 235 ? -5.029 -13.311 9.111 1.00 92.50 235 ASN A N 1
ATOM 1770 C CA . ASN A 1 235 ? -5.006 -13.781 10.487 1.00 92.50 235 ASN A CA 1
ATOM 1771 C C . ASN A 1 235 ? -6.222 -13.286 11.296 1.00 92.50 235 ASN A C 1
ATOM 1773 O O . ASN A 1 235 ? -6.542 -12.097 11.346 1.00 92.50 235 ASN A O 1
ATOM 1777 N N . ALA A 1 236 ? -6.880 -14.211 11.999 1.00 91.00 236 ALA A N 1
ATOM 1778 C CA . ALA A 1 236 ? -8.080 -13.914 12.778 1.00 91.00 236 ALA A CA 1
ATOM 1779 C C . ALA A 1 236 ? -7.830 -12.968 13.967 1.00 91.00 236 ALA A C 1
ATOM 1781 O O . ALA A 1 236 ? -8.689 -12.138 14.258 1.00 91.00 236 ALA A O 1
ATOM 1782 N N . GLU A 1 237 ? -6.677 -13.062 14.638 1.00 94.56 237 GLU A N 1
ATOM 1783 C CA . GLU A 1 237 ? -6.309 -12.168 15.745 1.00 94.56 237 GLU A CA 1
ATOM 1784 C C . GLU A 1 237 ? -5.993 -10.761 15.233 1.00 94.56 237 GLU A C 1
ATOM 1786 O O . GLU A 1 237 ? -6.430 -9.777 15.830 1.00 94.56 237 GLU A O 1
ATOM 1791 N N . ALA A 1 238 ? -5.303 -10.659 14.090 1.00 94.62 238 ALA A N 1
ATOM 1792 C CA . ALA A 1 238 ? -5.070 -9.379 13.424 1.00 94.62 238 ALA A CA 1
ATOM 1793 C C . ALA A 1 238 ? -6.399 -8.703 13.070 1.00 94.62 238 ALA A C 1
ATOM 1795 O O . ALA A 1 238 ? -6.634 -7.552 13.441 1.00 94.62 238 ALA A O 1
ATOM 1796 N N . ARG A 1 239 ? -7.309 -9.446 12.427 1.00 94.81 239 ARG A N 1
ATOM 1797 C CA . ARG A 1 239 ? -8.649 -8.955 12.094 1.00 94.81 239 ARG A CA 1
ATOM 1798 C C . ARG A 1 239 ? -9.436 -8.548 13.337 1.00 94.81 239 ARG A C 1
ATOM 1800 O O . ARG A 1 239 ? -10.085 -7.507 13.318 1.00 94.81 239 ARG A O 1
ATOM 1807 N N . ALA A 1 240 ? -9.392 -9.339 14.408 1.00 93.00 240 ALA A N 1
ATOM 1808 C CA . ALA A 1 240 ? -10.087 -9.020 15.652 1.00 93.00 240 ALA A CA 1
ATOM 1809 C C . ALA A 1 240 ? -9.594 -7.695 16.252 1.00 93.00 240 ALA A C 1
ATOM 1811 O O . ALA A 1 240 ? -10.419 -6.855 16.598 1.00 93.00 240 ALA A O 1
ATOM 1812 N N . ALA A 1 241 ? -8.277 -7.473 16.292 1.00 95.50 241 ALA A N 1
ATOM 1813 C CA . ALA A 1 241 ? -7.694 -6.227 16.783 1.00 95.50 241 ALA A CA 1
ATOM 1814 C C . ALA A 1 241 ? -8.100 -5.010 15.937 1.00 95.50 241 ALA A C 1
ATOM 1816 O O . ALA A 1 241 ? -8.435 -3.959 16.485 1.00 95.50 241 ALA A O 1
ATOM 1817 N N . VAL A 1 242 ? -8.107 -5.157 14.607 1.00 95.62 242 VAL A N 1
ATOM 1818 C CA . VAL A 1 242 ? -8.577 -4.104 13.693 1.00 95.62 242 VAL A CA 1
ATOM 1819 C C . VAL A 1 242 ? -10.048 -3.795 13.938 1.00 95.62 242 VAL A C 1
ATOM 1821 O O . VAL A 1 242 ? -10.406 -2.633 14.102 1.00 95.62 242 VAL A O 1
ATOM 1824 N N . LEU A 1 243 ? -10.902 -4.818 14.004 1.00 93.81 243 LEU A N 1
ATOM 1825 C CA . LEU A 1 243 ? -12.329 -4.625 14.238 1.00 93.81 243 LEU A CA 1
ATOM 1826 C C . LEU A 1 243 ? -12.593 -3.978 15.595 1.00 93.81 243 LEU A C 1
ATOM 1828 O O . LEU A 1 243 ? -13.384 -3.046 15.645 1.00 93.81 243 LEU A O 1
ATOM 1832 N N . GLU A 1 244 ? -11.936 -4.421 16.664 1.00 93.38 244 GLU A N 1
ATOM 1833 C CA . GLU A 1 244 ? -12.053 -3.816 17.996 1.00 93.38 244 GLU A CA 1
ATOM 1834 C C . GLU A 1 244 ? -11.739 -2.315 17.947 1.00 93.38 244 GLU A C 1
ATOM 1836 O O . GLU A 1 244 ? -12.569 -1.499 18.334 1.00 93.38 244 GLU A O 1
ATOM 1841 N N . PHE A 1 245 ? -10.601 -1.938 17.362 1.00 94.88 245 PHE A N 1
ATOM 1842 C CA . PHE A 1 245 ? -10.205 -0.537 17.231 1.00 94.88 245 PHE A CA 1
ATOM 1843 C C . PHE A 1 245 ? -11.177 0.292 16.384 1.00 94.88 245 PHE A C 1
ATOM 1845 O O . PHE A 1 245 ? -11.532 1.409 16.762 1.00 94.88 245 PHE A O 1
ATOM 1852 N N . LEU A 1 246 ? -11.620 -0.242 15.241 1.00 92.06 246 LEU A N 1
ATOM 1853 C CA . LEU A 1 246 ? -12.585 0.441 14.378 1.00 92.06 246 LEU A CA 1
ATOM 1854 C C . LEU A 1 246 ? -13.924 0.635 15.092 1.00 92.06 246 LEU A C 1
ATOM 1856 O O . LEU A 1 246 ? -14.533 1.696 14.960 1.00 92.06 246 LEU A O 1
ATOM 1860 N N . HIS A 1 247 ? -14.363 -0.358 15.870 1.00 87.62 247 HIS A N 1
ATOM 1861 C CA . HIS A 1 247 ? -15.551 -0.234 16.700 1.00 87.62 247 HIS A CA 1
ATOM 1862 C C . HIS A 1 247 ? -15.341 0.807 17.791 1.00 87.62 247 HIS A C 1
ATOM 1864 O O . HIS A 1 247 ? -16.193 1.664 17.910 1.00 87.62 247 HIS A O 1
ATOM 1870 N N . ASP A 1 248 ? -14.227 0.834 18.518 1.00 86.38 248 ASP A N 1
ATOM 1871 C CA . ASP A 1 248 ? -13.979 1.852 19.553 1.00 86.38 248 ASP A CA 1
ATOM 1872 C C . ASP A 1 248 ? -13.967 3.282 18.979 1.00 86.38 248 ASP A C 1
ATOM 1874 O O . ASP A 1 248 ? -14.539 4.217 19.553 1.00 86.38 248 ASP A O 1
ATOM 1878 N N . CYS A 1 249 ? -13.381 3.448 17.791 1.00 81.81 249 CYS A N 1
ATOM 1879 C CA . CYS A 1 249 ? -13.373 4.721 17.074 1.00 81.81 249 CYS A CA 1
ATOM 1880 C C . CYS A 1 249 ? -14.776 5.117 16.578 1.00 81.81 249 CYS A C 1
ATOM 1882 O O . CYS A 1 249 ? -15.143 6.290 16.641 1.00 81.81 249 CYS A O 1
ATOM 1884 N N . ALA A 1 250 ? -15.580 4.151 16.118 1.00 64.81 250 ALA A N 1
ATOM 1885 C CA . ALA A 1 250 ? -16.959 4.370 15.673 1.00 64.81 250 ALA A CA 1
ATOM 1886 C C . ALA A 1 250 ? -17.965 4.503 16.840 1.00 64.81 250 ALA A C 1
ATOM 1888 O O . ALA A 1 250 ? -18.970 5.202 16.719 1.00 64.81 250 ALA A O 1
ATOM 1889 N N . LEU A 1 251 ? -17.680 3.872 17.983 1.00 48.12 251 LEU A N 1
ATOM 1890 C CA . LEU A 1 251 ? -18.454 3.855 19.234 1.00 48.12 251 LEU A CA 1
ATOM 1891 C C . LEU A 1 251 ? -18.098 5.023 20.160 1.00 48.12 251 LEU A C 1
ATOM 1893 O O . LEU A 1 251 ? -18.627 5.127 21.265 1.00 48.12 251 LEU A O 1
ATOM 1897 N N . SER A 1 252 ? -17.272 5.962 19.697 1.00 42.91 252 SER A N 1
ATOM 1898 C CA . SER A 1 252 ? -17.103 7.260 20.357 1.00 42.91 252 SER A CA 1
ATOM 1899 C C . SER A 1 252 ? -18.345 8.171 20.219 1.00 42.91 252 SER A C 1
ATOM 1901 O O . SER A 1 252 ? -18.346 9.299 20.713 1.00 42.91 252 SER A O 1
ATOM 1903 N N . ALA A 1 253 ? -19.436 7.684 19.611 1.00 31.36 253 ALA A N 1
ATOM 1904 C CA . ALA A 1 253 ? -20.786 8.228 19.763 1.00 31.36 253 ALA A CA 1
ATOM 1905 C C . ALA A 1 253 ? -21.559 7.428 20.840 1.00 31.36 253 ALA A C 1
ATOM 1907 O O . ALA A 1 253 ? -21.496 6.199 20.836 1.00 31.36 253 ALA A O 1
ATOM 1908 N N . PRO A 1 254 ? -22.284 8.083 21.770 1.00 28.91 254 PRO A N 1
ATOM 1909 C CA . PRO A 1 254 ? -22.851 7.418 22.938 1.00 28.91 254 PRO A CA 1
ATOM 1910 C C . PRO A 1 254 ? -23.833 6.303 22.553 1.00 28.91 254 PRO A C 1
ATOM 1912 O O . PRO A 1 254 ? -24.620 6.435 21.618 1.00 28.91 254 PRO A O 1
ATOM 1915 N N . ALA A 1 255 ? -23.737 5.207 23.308 1.00 37.53 255 ALA A N 1
ATOM 1916 C CA . ALA A 1 255 ? -24.441 3.945 23.135 1.00 37.53 255 ALA A CA 1
ATOM 1917 C C . ALA A 1 255 ? -25.964 4.078 23.006 1.00 37.53 255 ALA A C 1
ATOM 1919 O O . ALA A 1 255 ? -26.582 4.745 23.828 1.00 37.53 255 ALA A O 1
ATOM 1920 N N . ASP A 1 256 ? -26.553 3.311 22.081 1.00 28.19 256 ASP A N 1
ATOM 1921 C CA . ASP A 1 256 ? -27.893 2.744 22.249 1.00 28.19 256 ASP A CA 1
ATOM 1922 C C . ASP A 1 256 ? -28.084 1.457 21.413 1.00 28.19 256 ASP A C 1
ATOM 1924 O O . ASP A 1 256 ? -28.283 1.477 20.205 1.00 28.19 256 ASP A O 1
ATOM 1928 N N . GLY A 1 257 ? -28.029 0.315 22.109 1.00 30.92 257 GLY A N 1
ATOM 1929 C CA . GLY A 1 257 ? -28.978 -0.802 21.991 1.00 30.92 257 GLY A CA 1
ATOM 1930 C C . GLY A 1 257 ? -29.099 -1.653 20.709 1.00 30.92 257 GLY A C 1
ATOM 1931 O O . GLY A 1 257 ? -29.879 -1.319 19.828 1.00 30.92 257 GLY A O 1
ATOM 1932 N N . ARG A 1 258 ? -28.625 -2.914 20.831 1.00 29.58 258 ARG A N 1
ATOM 1933 C CA . ARG A 1 258 ? -29.166 -4.177 20.235 1.00 29.58 258 ARG A CA 1
ATOM 1934 C C . ARG A 1 258 ? -28.903 -4.382 18.724 1.00 29.58 258 ARG A C 1
ATOM 1936 O O . ARG A 1 258 ? -28.998 -3.451 17.952 1.00 29.58 258 ARG A O 1
ATOM 1943 N N . GLY A 1 259 ? -28.628 -5.576 18.191 1.00 27.22 259 GLY A N 1
ATOM 1944 C CA . GLY A 1 259 ? -28.651 -6.950 18.695 1.00 27.22 259 GLY A CA 1
ATOM 1945 C C . GLY A 1 259 ? -28.091 -7.925 17.635 1.00 27.22 259 GLY A C 1
ATOM 1946 O O . GLY A 1 259 ? -27.867 -7.553 16.488 1.00 27.22 259 GLY A O 1
ATOM 1947 N N . GLN A 1 260 ? -27.831 -9.159 18.064 1.00 40.69 260 GLN A N 1
ATOM 1948 C CA . GLN A 1 260 ? -27.194 -10.265 17.333 1.00 40.69 260 GLN A CA 1
ATOM 1949 C C . GLN A 1 260 ? -28.023 -10.805 16.144 1.00 40.69 260 GLN A C 1
ATOM 1951 O O . GLN A 1 260 ? -29.250 -10.837 16.223 1.00 40.69 260 GLN A O 1
ATOM 1956 N N . GLY A 1 261 ? -27.356 -11.358 15.117 1.00 29.64 261 GLY A N 1
ATOM 1957 C CA . GLY A 1 261 ? -27.961 -12.280 14.139 1.00 29.64 261 GLY A CA 1
ATOM 1958 C C . GLY A 1 261 ? -27.022 -12.693 12.989 1.00 29.64 261 GLY A C 1
ATOM 1959 O O . GLY A 1 261 ? -26.486 -11.837 12.298 1.00 29.64 261 GLY A O 1
ATOM 1960 N N . GLN A 1 262 ? -26.838 -14.000 12.774 1.00 38.28 262 GLN A N 1
ATOM 1961 C CA . GLN A 1 262 ? -25.978 -14.641 11.755 1.00 38.28 262 GLN A CA 1
ATOM 1962 C C . GLN A 1 262 ? -26.869 -15.400 10.738 1.00 38.28 262 GLN A C 1
ATOM 1964 O O . GLN A 1 262 ? -27.783 -16.080 11.210 1.00 38.28 262 GLN A O 1
ATOM 1969 N N . PRO A 1 263 ? -26.654 -15.368 9.400 1.00 41.31 263 PRO A N 1
ATOM 1970 C CA . PRO A 1 263 ? -27.407 -16.225 8.472 1.00 41.31 263 PRO A CA 1
ATOM 1971 C C . PRO A 1 263 ? -26.550 -17.312 7.792 1.00 41.31 263 PRO A C 1
ATOM 1973 O O . PRO A 1 263 ? -25.454 -17.043 7.307 1.00 41.31 263 PRO A O 1
ATOM 1976 N N . GLY A 1 264 ? -27.094 -18.534 7.707 1.00 39.97 264 GLY A N 1
ATOM 1977 C CA . GLY A 1 264 ? -26.551 -19.673 6.955 1.00 39.97 264 GLY A CA 1
ATOM 1978 C C . GLY A 1 264 ? -27.650 -20.502 6.265 1.00 39.97 264 GLY A C 1
ATOM 1979 O O . GLY A 1 264 ? -28.756 -20.611 6.788 1.00 39.97 264 GLY A O 1
ATOM 1980 N N . GLN A 1 265 ? -27.322 -21.055 5.086 1.00 44.97 265 GLN A N 1
ATOM 1981 C CA . GLN A 1 265 ? -27.913 -22.171 4.303 1.00 44.97 265 GLN A CA 1
ATOM 1982 C C . GLN A 1 265 ? -29.437 -22.243 4.008 1.00 44.97 265 GLN A C 1
ATOM 1984 O O . GLN A 1 265 ? -29.830 -23.007 3.130 1.00 44.97 265 GLN A O 1
ATOM 1989 N N . GLY A 1 266 ? -30.299 -21.442 4.639 1.00 51.66 266 GLY A N 1
ATOM 1990 C CA . GLY A 1 266 ? -31.762 -21.474 4.448 1.00 51.66 266 GLY A CA 1
ATOM 1991 C C . GLY A 1 266 ? -32.304 -20.800 3.179 1.00 51.66 266 GLY A C 1
ATOM 1992 O O . GLY A 1 266 ? -33.508 -20.839 2.946 1.00 51.66 266 GLY A O 1
ATOM 1993 N N . ASP A 1 267 ? -31.436 -20.193 2.367 1.00 66.69 267 ASP A N 1
ATOM 1994 C CA . ASP A 1 267 ? -31.847 -19.304 1.275 1.00 66.69 267 ASP A CA 1
ATOM 1995 C C . ASP A 1 267 ? -31.866 -19.960 -0.118 1.00 66.69 267 ASP A C 1
ATOM 1997 O O . ASP A 1 267 ? -32.336 -19.308 -1.040 1.00 66.69 267 ASP A O 1
ATOM 2001 N N . LEU A 1 268 ? -31.373 -21.196 -0.306 1.00 78.88 268 LEU A N 1
ATOM 2002 C CA . LEU A 1 268 ? -31.361 -21.905 -1.607 1.00 78.88 268 LEU A CA 1
ATOM 2003 C C . LEU A 1 268 ? -32.756 -22.450 -1.955 1.00 78.88 268 LEU A C 1
ATOM 2005 O O . LEU A 1 268 ? -33.379 -23.110 -1.126 1.00 78.88 268 LEU A O 1
ATOM 2009 N N . VAL A 1 269 ? -33.239 -22.204 -3.175 1.00 81.00 269 VAL A N 1
ATOM 2010 C CA . VAL A 1 269 ? -34.652 -22.405 -3.548 1.00 81.00 269 VAL A CA 1
ATOM 2011 C C . VAL A 1 269 ? -34.842 -23.391 -4.706 1.00 81.00 269 VAL A C 1
ATOM 2013 O O . VAL A 1 269 ? -35.905 -24.003 -4.792 1.00 81.00 269 VAL A O 1
ATOM 2016 N N . THR A 1 270 ? -33.851 -23.579 -5.589 1.00 88.81 270 THR A N 1
ATOM 2017 C CA . THR A 1 270 ? -33.974 -24.477 -6.760 1.00 88.81 270 THR A CA 1
ATOM 2018 C C . THR A 1 270 ? -33.072 -25.715 -6.680 1.00 88.81 270 THR A C 1
ATOM 2020 O O . THR A 1 270 ? -32.028 -25.706 -6.025 1.00 88.81 270 THR A O 1
ATOM 2023 N N . ASP A 1 271 ? -33.451 -26.793 -7.379 1.00 87.56 271 ASP A N 1
ATOM 2024 C CA . ASP A 1 271 ? -32.644 -28.023 -7.459 1.00 87.56 271 ASP A CA 1
ATOM 2025 C C . ASP A 1 271 ? -31.268 -27.763 -8.096 1.00 87.56 271 ASP A C 1
ATOM 2027 O O . ASP A 1 271 ? -30.257 -28.317 -7.655 1.00 87.56 271 ASP A O 1
ATOM 2031 N N . THR A 1 272 ? -31.210 -26.870 -9.089 1.00 90.19 272 THR A N 1
ATOM 2032 C CA . THR A 1 272 ? -29.960 -26.437 -9.723 1.00 90.19 272 THR A CA 1
ATOM 2033 C C . THR A 1 272 ? -29.104 -25.615 -8.763 1.00 90.19 272 THR A C 1
ATOM 2035 O O . THR A 1 272 ? -27.906 -25.871 -8.681 1.00 90.19 272 THR A O 1
ATOM 2038 N N . GLU A 1 273 ? -29.685 -24.704 -7.971 1.00 92.44 273 GLU A N 1
ATOM 2039 C CA . GLU A 1 273 ? -28.968 -23.973 -6.914 1.00 92.44 273 GLU A CA 1
ATOM 2040 C C . GLU A 1 273 ? -28.372 -24.938 -5.874 1.00 92.44 273 GLU A C 1
ATOM 2042 O O . GLU A 1 273 ? -27.198 -24.821 -5.527 1.00 92.44 273 GLU A O 1
ATOM 2047 N N . LEU A 1 274 ? -29.135 -25.938 -5.421 1.00 90.19 274 LEU A N 1
ATOM 2048 C CA . LEU A 1 274 ? -28.676 -26.942 -4.452 1.00 90.19 274 LEU A CA 1
ATOM 2049 C C . LEU A 1 274 ? -27.534 -27.811 -4.996 1.00 90.19 274 LEU A C 1
ATOM 2051 O O . LEU A 1 274 ? -26.540 -28.050 -4.304 1.00 90.19 274 LEU A O 1
ATOM 2055 N N . ALA A 1 275 ? -27.668 -28.302 -6.228 1.00 88.69 275 ALA A N 1
ATOM 2056 C CA . ALA A 1 275 ? -26.651 -29.133 -6.865 1.00 88.69 275 ALA A CA 1
ATOM 2057 C C . ALA A 1 275 ? -25.385 -28.332 -7.206 1.00 88.69 275 ALA A C 1
ATOM 2059 O O . ALA A 1 275 ? -24.271 -28.825 -7.012 1.00 88.69 275 ALA A O 1
ATOM 2060 N N . LEU A 1 276 ? -25.543 -27.087 -7.657 1.00 91.75 276 LEU A N 1
ATOM 2061 C CA . LEU A 1 276 ? -24.437 -26.179 -7.934 1.00 91.75 276 LEU A CA 1
ATOM 2062 C C . LEU A 1 276 ? -23.704 -25.775 -6.649 1.00 91.75 276 LEU A C 1
ATOM 2064 O O . LEU A 1 276 ? -22.477 -25.797 -6.639 1.00 91.75 276 LEU A O 1
ATOM 2068 N N . ALA A 1 277 ? -24.427 -25.505 -5.557 1.00 91.50 277 ALA A N 1
ATOM 2069 C CA . ALA A 1 277 ? -23.847 -25.163 -4.256 1.00 91.50 277 ALA A CA 1
ATOM 2070 C C . ALA A 1 277 ? -22.983 -26.296 -3.699 1.00 91.50 277 ALA A C 1
ATOM 2072 O O . ALA A 1 277 ? -21.898 -26.045 -3.182 1.00 91.50 277 ALA A O 1
ATOM 2073 N N . ARG A 1 278 ? -23.416 -27.552 -3.863 1.00 88.94 278 ARG A N 1
ATOM 2074 C CA . ARG A 1 278 ? -22.604 -28.727 -3.500 1.00 88.94 278 ARG A CA 1
ATOM 2075 C C . ARG A 1 278 ? -21.352 -28.839 -4.361 1.00 88.94 278 ARG A C 1
ATOM 2077 O O . ARG A 1 278 ? -20.265 -29.023 -3.834 1.00 88.94 278 ARG A O 1
ATOM 2084 N N . MET A 1 279 ? -21.488 -28.660 -5.675 1.00 88.56 279 MET A N 1
ATOM 2085 C CA . MET A 1 279 ? -20.338 -28.656 -6.583 1.00 88.56 279 MET A CA 1
ATOM 2086 C C . MET A 1 279 ? -19.339 -27.541 -6.250 1.00 88.56 279 MET A C 1
ATOM 2088 O O . MET A 1 279 ? -18.135 -27.759 -6.351 1.00 88.56 279 MET A O 1
ATOM 2092 N N . TRP A 1 280 ? -19.817 -26.361 -5.849 1.00 91.38 280 TRP A N 1
ATOM 2093 C CA . TRP A 1 280 ? -18.963 -25.267 -5.391 1.00 91.38 280 TRP A CA 1
ATOM 2094 C C . TRP A 1 280 ? -18.277 -25.610 -4.077 1.00 91.38 280 TRP A C 1
ATOM 2096 O O . TRP A 1 280 ? -17.065 -25.461 -4.000 1.00 91.38 280 TRP A O 1
ATOM 2106 N N . ALA A 1 281 ? -19.012 -26.126 -3.091 1.00 83.06 281 ALA A N 1
ATOM 2107 C CA . ALA A 1 281 ? -18.448 -26.580 -1.823 1.00 83.06 281 ALA A CA 1
ATOM 2108 C C . ALA A 1 281 ? -17.312 -27.597 -2.039 1.00 83.06 281 ALA A C 1
ATOM 2110 O O . ALA A 1 281 ? -16.221 -27.421 -1.503 1.00 83.06 281 ALA A O 1
ATOM 2111 N N . ASP A 1 282 ? -17.518 -28.586 -2.916 1.00 76.12 282 ASP A N 1
ATOM 2112 C CA . ASP A 1 282 ? -16.523 -29.619 -3.232 1.00 76.12 282 ASP A CA 1
ATOM 2113 C C . ASP A 1 282 ? -15.290 -29.069 -3.971 1.00 76.12 282 ASP A C 1
ATOM 2115 O O . ASP A 1 282 ? -14.164 -29.522 -3.752 1.00 76.12 282 ASP A O 1
ATOM 2119 N N . VAL A 1 283 ? -15.487 -28.120 -4.893 1.00 78.50 283 VAL A N 1
ATOM 2120 C CA . VAL A 1 283 ? -14.396 -27.540 -5.695 1.00 78.50 283 VAL A CA 1
ATOM 2121 C C . VAL A 1 283 ? -13.592 -26.518 -4.892 1.00 78.50 283 VAL A C 1
ATOM 2123 O O . VAL A 1 283 ? -12.371 -26.474 -5.036 1.00 78.50 283 VAL A O 1
ATOM 2126 N N . LEU A 1 284 ? -14.269 -25.715 -4.073 1.00 71.94 284 LEU A N 1
ATOM 2127 C CA . LEU A 1 284 ? -13.689 -24.630 -3.280 1.00 71.94 284 LEU A CA 1
ATOM 2128 C C . LEU A 1 284 ? -13.197 -25.107 -1.906 1.00 71.94 284 LEU A C 1
ATOM 2130 O O . LEU A 1 284 ? -12.396 -24.424 -1.278 1.00 71.94 284 LEU A O 1
ATOM 2134 N N . GLY A 1 285 ? -13.645 -26.277 -1.442 1.00 69.56 285 GLY A N 1
ATOM 2135 C CA . GLY A 1 285 ? -13.288 -26.815 -0.130 1.00 69.56 285 GLY A CA 1
ATOM 2136 C C . GLY A 1 285 ? -13.916 -26.044 1.035 1.00 69.56 285 GLY A C 1
ATOM 2137 O O . GLY A 1 285 ? -13.281 -25.911 2.078 1.00 69.56 285 GLY A O 1
ATOM 2138 N N . VAL A 1 286 ? -15.135 -25.523 0.857 1.00 68.69 286 VAL A N 1
ATOM 2139 C CA . VAL A 1 286 ? -15.888 -24.767 1.877 1.00 68.69 286 VAL A CA 1
ATOM 2140 C C . VAL A 1 286 ? -17.072 -25.581 2.403 1.00 68.69 286 VAL A C 1
ATOM 2142 O O . VAL A 1 286 ? -17.651 -26.373 1.664 1.00 68.69 286 VAL A O 1
ATOM 2145 N N . ASP A 1 287 ? -17.464 -25.374 3.664 1.00 65.81 287 ASP A N 1
ATOM 2146 C CA . ASP A 1 287 ? -18.498 -26.194 4.322 1.00 65.81 287 ASP A CA 1
ATOM 2147 C C . ASP A 1 287 ? -19.900 -26.027 3.710 1.00 65.81 287 ASP A C 1
ATOM 2149 O O . ASP A 1 287 ? -20.672 -26.985 3.613 1.00 65.81 287 ASP A O 1
ATOM 2153 N N . ALA A 1 288 ? -20.256 -24.807 3.304 1.00 78.75 288 ALA A N 1
ATOM 2154 C CA . ALA A 1 288 ? -21.536 -24.500 2.680 1.00 78.75 288 ALA A CA 1
ATOM 2155 C C . ALA A 1 288 ? -21.421 -23.274 1.771 1.00 78.75 288 ALA A C 1
ATOM 2157 O O . ALA A 1 288 ? -20.634 -22.367 2.033 1.00 78.75 288 ALA A O 1
ATOM 2158 N N . VAL A 1 289 ? -22.251 -23.245 0.728 1.00 84.25 289 VAL A N 1
ATOM 2159 C CA . VAL A 1 289 ? -22.357 -22.133 -0.220 1.00 84.25 289 VAL A CA 1
ATOM 2160 C C . VAL A 1 289 ? -23.790 -21.616 -0.204 1.00 84.25 289 VAL A C 1
ATOM 2162 O O . VAL A 1 289 ? -24.746 -22.375 -0.378 1.00 84.25 289 VAL A O 1
ATOM 2165 N N . GLY A 1 290 ? -23.935 -20.326 0.057 1.00 84.38 290 GLY A N 1
ATOM 2166 C CA . GLY A 1 290 ? -25.183 -19.587 0.081 1.00 84.38 290 GLY A CA 1
ATOM 2167 C C . GLY A 1 290 ? -25.665 -19.173 -1.307 1.00 84.38 290 GLY A C 1
ATOM 2168 O O . GLY A 1 290 ? -24.920 -19.090 -2.280 1.00 84.38 290 GLY A O 1
ATOM 2169 N N . ARG A 1 291 ? -26.961 -18.865 -1.396 1.00 88.19 291 ARG A N 1
ATOM 2170 C CA . ARG A 1 291 ? -27.631 -18.511 -2.656 1.00 88.19 291 ARG A CA 1
ATOM 2171 C C . ARG A 1 291 ? -27.053 -17.271 -3.347 1.00 88.19 291 ARG A C 1
ATOM 2173 O O . ARG A 1 291 ? -27.078 -17.179 -4.573 1.00 88.19 291 ARG A O 1
ATOM 2180 N N . ARG A 1 292 ? -26.570 -16.310 -2.557 1.00 88.50 292 ARG A N 1
ATOM 2181 C CA . ARG A 1 292 ? -26.007 -15.038 -3.035 1.00 88.50 292 ARG A CA 1
ATOM 2182 C C . ARG A 1 292 ? -24.482 -15.017 -3.015 1.00 88.50 292 ARG A C 1
ATOM 2184 O O . ARG A 1 292 ? -23.899 -13.961 -3.239 1.00 88.50 292 ARG A O 1
ATOM 2191 N N . ASP A 1 293 ? -23.858 -16.156 -2.741 1.00 81.38 293 ASP A N 1
ATOM 2192 C CA . ASP A 1 293 ? -22.410 -16.236 -2.675 1.00 81.38 293 ASP A CA 1
ATOM 2193 C C . ASP A 1 293 ? -21.822 -16.168 -4.079 1.00 81.38 293 ASP A C 1
ATOM 2195 O O . ASP A 1 293 ? -22.396 -16.679 -5.046 1.00 81.38 293 ASP A O 1
ATOM 2199 N N . ASN A 1 294 ? -20.660 -15.537 -4.172 1.00 88.75 294 ASN A N 1
ATOM 2200 C CA . ASN A 1 294 ? -19.907 -15.386 -5.401 1.00 88.75 294 ASN A CA 1
ATOM 2201 C C . ASN A 1 294 ? -18.741 -16.385 -5.427 1.00 88.75 294 ASN A C 1
ATOM 2203 O O . ASN A 1 294 ? -18.028 -16.548 -4.438 1.00 88.75 294 ASN A O 1
ATOM 2207 N N . PHE A 1 295 ? -18.550 -17.057 -6.565 1.00 75.56 295 PHE A N 1
ATOM 2208 C CA . PHE A 1 295 ? -17.554 -18.114 -6.746 1.00 75.56 295 PHE A CA 1
ATOM 2209 C C . PHE A 1 295 ? -16.130 -17.645 -6.444 1.00 75.56 295 PHE A C 1
ATOM 2211 O O . PHE A 1 295 ? -15.359 -18.366 -5.814 1.00 75.56 295 PHE A O 1
ATOM 2218 N N . PHE A 1 296 ? -15.780 -16.440 -6.893 1.00 75.81 296 PHE A N 1
ATOM 2219 C CA . PHE A 1 296 ? -14.443 -15.877 -6.721 1.00 75.81 296 PHE A CA 1
ATOM 2220 C C . PHE A 1 296 ? -14.250 -15.345 -5.293 1.00 75.81 296 PHE A C 1
ATOM 2222 O O . PHE A 1 296 ? -13.185 -15.535 -4.711 1.00 75.81 296 PHE A O 1
ATOM 2229 N N . ASP A 1 297 ? -15.310 -14.815 -4.674 1.00 72.94 297 ASP A N 1
ATOM 2230 C CA . ASP A 1 297 ? -15.293 -14.321 -3.284 1.00 72.94 297 ASP A CA 1
ATOM 2231 C C . ASP A 1 297 ? -15.157 -15.454 -2.247 1.00 72.94 297 ASP A C 1
ATOM 2233 O O . ASP A 1 297 ? -14.766 -15.224 -1.098 1.00 72.94 297 ASP A O 1
ATOM 2237 N N . LEU A 1 298 ? -15.481 -16.687 -2.649 1.00 70.50 298 LEU A N 1
ATOM 2238 C CA . LEU A 1 298 ? -15.278 -17.913 -1.874 1.00 70.50 298 LEU A CA 1
ATOM 2239 C C . LEU A 1 298 ? -13.918 -18.589 -2.140 1.00 70.50 298 LEU A C 1
ATOM 2241 O O . LEU A 1 298 ? -13.689 -19.698 -1.663 1.00 70.50 298 LEU A O 1
ATOM 2245 N N . GLY A 1 299 ? -13.011 -17.937 -2.878 1.00 64.19 299 GLY A N 1
ATOM 2246 C CA . GLY A 1 299 ? -11.662 -18.444 -3.157 1.00 64.19 299 GLY A CA 1
ATOM 2247 C C . GLY A 1 299 ? -11.517 -19.186 -4.489 1.00 64.19 299 GLY A C 1
ATOM 2248 O O . GLY A 1 299 ? -10.536 -19.898 -4.6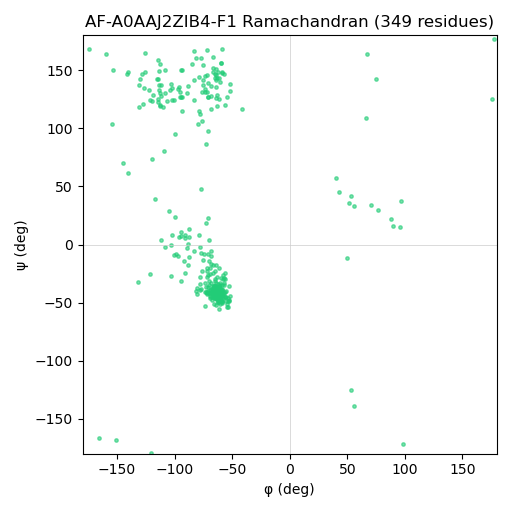98 1.00 64.19 299 GLY A O 1
ATOM 2249 N N . GLY A 1 300 ? -12.482 -19.048 -5.400 1.00 72.56 300 GLY A N 1
ATOM 2250 C CA . GLY A 1 300 ? -12.384 -19.586 -6.752 1.00 72.56 300 GLY A CA 1
ATOM 2251 C C . GLY A 1 300 ? -11.333 -18.856 -7.590 1.00 72.56 300 GLY A C 1
ATOM 2252 O O . GLY A 1 300 ? -11.286 -17.632 -7.611 1.00 72.56 300 GLY A O 1
ATOM 2253 N N . ASP A 1 301 ? -10.525 -19.600 -8.344 1.00 76.56 301 ASP A N 1
ATOM 2254 C CA . ASP A 1 301 ? -9.596 -19.063 -9.344 1.00 76.56 301 ASP A CA 1
ATOM 2255 C C . ASP A 1 301 ? -9.897 -19.624 -10.747 1.00 76.56 301 ASP A C 1
ATOM 2257 O O . ASP A 1 301 ? -10.813 -20.427 -10.942 1.00 76.56 301 ASP A O 1
ATOM 2261 N N . SER A 1 302 ? -9.109 -19.231 -11.751 1.00 71.50 302 SER A N 1
ATOM 2262 C CA . SER A 1 302 ? -9.262 -19.704 -13.137 1.00 71.50 302 SER A CA 1
ATOM 2263 C C . SER A 1 302 ? -9.170 -21.233 -13.286 1.00 71.50 302 SER A C 1
ATOM 2265 O O . SER A 1 302 ? -9.793 -21.816 -14.182 1.00 71.50 302 SER A O 1
ATOM 2267 N N . MET A 1 303 ? -8.414 -21.910 -12.420 1.00 76.00 303 MET A N 1
ATOM 2268 C CA . MET A 1 303 ? -8.239 -23.360 -12.451 1.00 76.00 303 MET A CA 1
ATOM 2269 C C . MET A 1 303 ? -9.424 -24.079 -11.790 1.00 76.00 303 MET A C 1
ATOM 2271 O O . MET A 1 303 ? -9.954 -25.036 -12.363 1.00 76.00 303 MET A O 1
ATOM 2275 N N . LEU A 1 304 ? -9.909 -23.589 -10.648 1.00 75.56 304 LEU A N 1
ATOM 2276 C CA . LEU A 1 304 ? -11.120 -24.077 -9.982 1.00 75.56 304 LEU A CA 1
ATOM 2277 C C . LEU A 1 304 ? -12.373 -23.798 -10.818 1.00 75.56 304 LEU A C 1
ATOM 2279 O O . LEU A 1 304 ? -13.207 -24.687 -10.983 1.00 75.56 304 LEU A O 1
ATOM 2283 N N . ALA A 1 305 ? -12.456 -22.627 -11.449 1.00 76.81 305 ALA A N 1
ATOM 2284 C CA . ALA A 1 305 ? -13.488 -22.274 -12.418 1.00 76.81 305 ALA A CA 1
ATOM 2285 C C . ALA A 1 305 ? -13.533 -23.272 -13.581 1.00 76.81 305 ALA A C 1
ATOM 2287 O O . ALA A 1 305 ? -14.597 -23.766 -13.956 1.00 76.81 305 ALA A O 1
ATOM 2288 N N . THR A 1 306 ? -12.366 -23.627 -14.125 1.00 77.81 306 THR A N 1
ATOM 2289 C CA . THR A 1 306 ? -12.261 -24.633 -15.189 1.00 77.81 306 THR A CA 1
ATOM 2290 C C . THR A 1 306 ? -12.755 -26.001 -14.712 1.00 77.81 306 THR A C 1
ATOM 2292 O O . THR A 1 306 ? -13.514 -26.664 -15.423 1.00 77.81 306 THR A O 1
ATOM 2295 N N . ARG A 1 307 ? -12.388 -26.422 -13.494 1.00 78.06 307 ARG A N 1
ATOM 2296 C CA . ARG A 1 307 ? -12.854 -27.689 -12.903 1.00 78.06 307 ARG A CA 1
ATOM 2297 C C . ARG A 1 307 ? -14.367 -27.700 -12.690 1.00 78.06 307 ARG A C 1
ATOM 2299 O O . ARG A 1 307 ? -15.018 -28.670 -13.078 1.00 78.06 307 ARG A O 1
ATOM 2306 N N . LEU A 1 308 ? -14.918 -26.623 -12.136 1.00 85.38 308 LEU A N 1
ATOM 2307 C CA . LEU A 1 308 ? -16.351 -26.456 -11.924 1.00 85.38 308 LEU A CA 1
ATOM 2308 C C . LEU A 1 308 ? -17.113 -26.539 -13.252 1.00 85.38 308 LEU A C 1
ATOM 2310 O O . LEU A 1 308 ? -18.063 -27.309 -13.370 1.00 85.38 308 LEU A O 1
ATOM 2314 N N . VAL A 1 309 ? -16.662 -25.804 -14.271 1.00 84.94 309 VAL A N 1
ATOM 2315 C CA . VAL A 1 309 ? -17.278 -25.785 -15.604 1.00 84.94 309 VAL A CA 1
ATOM 2316 C C . VAL A 1 309 ? -17.288 -27.176 -16.236 1.00 84.94 309 VAL A C 1
ATOM 2318 O O . VAL A 1 309 ? -18.305 -27.598 -16.784 1.00 84.94 309 VAL A O 1
ATOM 2321 N N . LEU A 1 310 ? -16.180 -27.916 -16.150 1.00 79.19 310 LEU A N 1
ATOM 2322 C CA . LEU A 1 310 ? -16.107 -29.283 -16.669 1.00 79.19 310 LEU A CA 1
ATOM 2323 C C . LEU A 1 310 ? -17.045 -30.241 -15.922 1.00 79.19 310 LEU A C 1
ATOM 2325 O O . LEU A 1 310 ? -17.617 -31.132 -16.551 1.00 79.19 310 LEU A O 1
ATOM 2329 N N . SER A 1 311 ? -17.222 -30.053 -14.611 1.00 81.19 311 SER A N 1
ATOM 2330 C CA . SER A 1 311 ? -18.164 -30.838 -13.807 1.00 81.19 311 SER A CA 1
ATOM 2331 C C . SER A 1 311 ? -19.615 -30.511 -14.177 1.00 81.19 311 SER A C 1
ATOM 2333 O O . SER A 1 311 ? -20.396 -31.411 -14.481 1.00 81.19 311 SER A O 1
ATOM 2335 N N . ALA A 1 312 ? -19.951 -29.224 -14.293 1.00 84.44 312 ALA A N 1
ATOM 2336 C CA . ALA A 1 312 ? -21.279 -28.758 -14.682 1.00 84.44 312 ALA A CA 1
ATOM 2337 C C . ALA A 1 312 ? -21.693 -29.251 -16.081 1.00 84.44 312 ALA A C 1
ATOM 2339 O O . ALA A 1 312 ? -22.801 -29.759 -16.263 1.00 84.44 312 ALA A O 1
ATOM 2340 N N . ARG A 1 313 ? -20.781 -29.199 -17.065 1.00 84.00 313 ARG A N 1
ATOM 2341 C CA . ARG A 1 313 ? -21.022 -29.743 -18.417 1.00 84.00 313 ARG A CA 1
ATOM 2342 C C . ARG A 1 313 ? -21.434 -31.215 -18.389 1.00 84.00 313 ARG A C 1
ATOM 2344 O O . ARG A 1 313 ? -22.306 -31.614 -19.152 1.00 84.00 313 ARG A O 1
ATOM 2351 N N . ARG A 1 314 ? -20.811 -32.020 -17.521 1.00 81.38 314 ARG A N 1
ATOM 2352 C CA . ARG A 1 314 ? -21.114 -33.453 -17.388 1.00 81.38 314 ARG A CA 1
ATOM 2353 C C . ARG A 1 314 ? -22.446 -33.693 -16.688 1.00 81.38 314 ARG A C 1
ATOM 2355 O O . ARG A 1 314 ? -23.187 -34.566 -17.120 1.00 81.38 314 ARG A O 1
ATOM 2362 N N . THR A 1 315 ? -22.743 -32.927 -15.640 1.00 83.88 315 THR A N 1
ATOM 2363 C CA . THR A 1 315 ? -23.958 -33.104 -14.831 1.00 83.88 315 THR A CA 1
ATOM 2364 C C . THR A 1 315 ? -25.225 -32.724 -15.592 1.00 83.88 315 THR A C 1
ATOM 2366 O O . THR A 1 315 ? -26.200 -33.468 -15.554 1.00 83.88 315 THR A O 1
ATOM 2369 N N . TRP A 1 316 ? -25.211 -31.600 -16.316 1.00 86.19 316 TRP A N 1
ATOM 2370 C CA . TRP A 1 316 ? -26.411 -31.060 -16.972 1.00 86.19 316 TRP A CA 1
ATOM 2371 C C . TRP A 1 316 ? -26.416 -31.205 -18.501 1.00 86.19 316 TRP A C 1
ATOM 2373 O O . TRP A 1 316 ? -27.399 -30.850 -19.144 1.00 86.19 316 TRP A O 1
ATOM 2383 N N . ASN A 1 317 ? -25.349 -31.747 -19.100 1.00 82.38 317 ASN A N 1
ATOM 2384 C CA . ASN A 1 317 ? -25.206 -31.917 -20.552 1.00 82.38 317 ASN A CA 1
ATOM 2385 C C . ASN A 1 317 ? -25.435 -30.610 -21.347 1.00 82.38 317 ASN A C 1
ATOM 2387 O O . ASN A 1 317 ? -26.083 -30.603 -22.396 1.00 82.38 317 ASN A O 1
ATOM 2391 N N . VAL A 1 318 ? -24.900 -29.501 -20.830 1.00 80.81 318 VAL A N 1
ATOM 2392 C CA . VAL A 1 318 ? -24.967 -28.158 -21.430 1.00 80.81 318 VAL A CA 1
ATOM 2393 C C . VAL A 1 318 ? -23.583 -27.679 -21.859 1.00 80.81 318 VAL A C 1
ATOM 2395 O O . VAL A 1 318 ? -22.580 -28.006 -21.222 1.00 80.81 318 VAL A O 1
ATOM 2398 N N . GLU A 1 319 ? -23.509 -26.854 -22.907 1.00 74.19 319 GLU A N 1
ATOM 2399 C CA . GLU A 1 319 ? -22.281 -26.119 -23.219 1.00 74.19 319 GLU A CA 1
ATOM 2400 C C . GLU A 1 319 ? -22.164 -24.886 -22.320 1.00 74.19 319 GLU A C 1
ATOM 2402 O O . GLU A 1 319 ? -22.829 -23.872 -22.509 1.00 74.19 319 GLU A O 1
ATOM 2407 N N . PHE A 1 320 ? -21.295 -24.987 -21.320 1.00 76.19 320 PHE A N 1
ATOM 2408 C CA . PHE A 1 320 ? -21.094 -23.959 -20.304 1.00 76.19 320 PHE A CA 1
ATOM 2409 C C . PHE A 1 320 ? -19.626 -23.520 -20.292 1.00 76.19 320 PHE A C 1
ATOM 2411 O O . PHE A 1 320 ? -18.750 -24.373 -20.368 1.00 76.19 320 PHE A O 1
ATOM 2418 N N . SER A 1 321 ? -19.290 -22.229 -20.269 1.00 81.38 321 SER A N 1
ATOM 2419 C CA . SER A 1 321 ? -17.891 -21.763 -20.373 1.00 81.38 321 SER A CA 1
ATOM 2420 C C . SER A 1 321 ? -17.410 -21.083 -19.093 1.00 81.38 321 SER A C 1
ATOM 2422 O O . SER A 1 321 ? -18.213 -20.570 -18.323 1.00 81.38 321 SER A O 1
ATOM 2424 N N . VAL A 1 322 ? -16.088 -21.018 -18.892 1.00 79.38 322 VAL A N 1
ATOM 2425 C CA . VAL A 1 322 ? -15.487 -20.228 -17.797 1.00 79.38 322 VAL A CA 1
ATOM 2426 C C . VAL A 1 322 ? -15.909 -18.762 -17.888 1.00 79.38 322 VAL A C 1
ATOM 2428 O O . VAL A 1 322 ? -16.176 -18.135 -16.872 1.00 79.38 322 VAL A O 1
ATOM 2431 N N . ARG A 1 323 ? -16.071 -18.231 -19.105 1.00 81.81 323 ARG A N 1
ATOM 2432 C CA . ARG A 1 323 ? -16.581 -16.873 -19.304 1.00 81.81 323 ARG A CA 1
ATOM 2433 C C . ARG A 1 323 ? -17.993 -16.691 -18.746 1.00 81.81 323 ARG A C 1
ATOM 2435 O O . ARG A 1 323 ? -18.258 -15.667 -18.141 1.00 81.81 323 ARG A O 1
ATOM 2442 N N . ALA A 1 324 ? -18.869 -17.688 -18.878 1.00 77.88 324 ALA A N 1
ATOM 2443 C CA . ALA A 1 324 ? -20.215 -17.617 -18.311 1.00 77.88 324 ALA A CA 1
ATOM 2444 C C . ALA A 1 324 ? -20.212 -17.568 -16.772 1.00 77.88 324 ALA A C 1
ATOM 2446 O O . ALA A 1 324 ? -21.081 -16.921 -16.199 1.00 77.88 324 ALA A O 1
ATOM 2447 N N . LEU A 1 325 ? -19.230 -18.206 -16.123 1.00 83.06 325 LEU A N 1
ATOM 2448 C CA . LEU A 1 325 ? -19.002 -18.090 -14.680 1.00 83.06 325 LEU A CA 1
ATOM 2449 C C . LEU A 1 325 ? -18.480 -16.703 -14.288 1.00 83.06 325 LEU A C 1
ATOM 2451 O O . LEU A 1 325 ? -18.946 -16.142 -13.309 1.00 83.06 325 LEU A O 1
ATOM 2455 N N . VAL A 1 326 ? -17.560 -16.125 -15.064 1.00 78.62 326 VAL A N 1
ATOM 2456 C CA . VAL A 1 326 ? -17.058 -14.758 -14.824 1.00 78.62 326 VAL A CA 1
ATOM 2457 C C . VAL A 1 326 ? -18.160 -13.709 -15.014 1.00 78.62 326 VAL A C 1
ATOM 2459 O O . VAL A 1 326 ? -18.269 -12.785 -14.218 1.00 78.62 326 VAL A O 1
ATOM 2462 N N . ASP A 1 327 ? -19.002 -13.870 -16.036 1.00 84.50 327 ASP A N 1
ATOM 2463 C CA . ASP A 1 327 ? -20.110 -12.953 -16.334 1.00 84.50 327 ASP A CA 1
ATOM 2464 C C . ASP A 1 327 ? -21.268 -13.066 -15.320 1.00 84.50 327 ASP A C 1
ATOM 2466 O O . ASP A 1 327 ? -22.136 -12.196 -15.258 1.00 84.50 327 ASP A O 1
ATOM 2470 N N . SER A 1 328 ? -21.359 -14.175 -14.584 1.00 86.12 328 SER A N 1
ATOM 2471 C CA . SER A 1 328 ? -22.442 -14.452 -13.633 1.00 86.12 328 SER A CA 1
ATOM 2472 C C . SER A 1 328 ? -21.882 -15.221 -12.433 1.00 86.12 328 SER A C 1
ATOM 2474 O O . SER A 1 328 ? -22.136 -16.418 -12.293 1.00 86.12 328 SER A O 1
ATOM 2476 N N . PRO A 1 329 ? -21.074 -14.557 -11.586 1.00 85.19 329 PRO A N 1
ATOM 2477 C CA . PRO A 1 329 ? -20.275 -15.240 -10.581 1.00 85.19 329 PRO A CA 1
ATOM 2478 C C . PRO A 1 329 ? -21.052 -15.559 -9.307 1.00 85.19 329 PRO A C 1
ATOM 2480 O O . PRO A 1 329 ? -20.500 -16.227 -8.446 1.00 85.19 329 PRO A O 1
ATOM 2483 N N . VAL A 1 330 ? -22.301 -15.100 -9.173 1.00 90.31 330 VAL A N 1
ATOM 2484 C CA . VAL A 1 330 ? -23.186 -15.356 -8.028 1.00 90.31 330 VAL A CA 1
ATOM 2485 C C . VAL A 1 330 ? -23.985 -16.640 -8.252 1.00 90.31 330 VAL A C 1
ATOM 2487 O O . VAL A 1 330 ? -24.519 -16.863 -9.340 1.00 90.31 330 VAL A O 1
ATOM 2490 N N . LEU A 1 331 ? -24.105 -17.476 -7.218 1.00 92.25 331 LEU A N 1
ATOM 2491 C CA . LEU A 1 331 ? -24.654 -18.827 -7.333 1.00 92.25 331 LEU A CA 1
ATOM 2492 C C . LEU A 1 331 ? -26.064 -18.882 -7.947 1.00 92.25 331 LEU A C 1
ATOM 2494 O O . LEU A 1 331 ? -26.286 -19.663 -8.873 1.00 92.25 331 LEU A O 1
ATOM 2498 N N . MET A 1 332 ? -27.009 -18.061 -7.477 1.00 92.00 332 MET A N 1
ATOM 2499 C CA . MET A 1 332 ? -28.374 -18.059 -8.031 1.00 92.00 332 MET A CA 1
ATOM 2500 C C . MET A 1 332 ? -28.434 -17.618 -9.494 1.00 92.00 332 MET A C 1
ATOM 2502 O O . MET A 1 332 ? -29.198 -18.182 -10.277 1.00 92.00 332 MET A O 1
ATOM 2506 N N . ASP A 1 333 ? -27.605 -16.651 -9.881 1.00 90.06 333 ASP A N 1
ATOM 2507 C CA . ASP A 1 333 ? -27.579 -16.135 -11.250 1.00 90.06 333 ASP A CA 1
ATOM 2508 C C . ASP A 1 333 ? -26.982 -17.179 -12.198 1.00 90.06 333 ASP A C 1
ATOM 2510 O O . ASP A 1 333 ? -27.452 -17.374 -13.323 1.00 90.06 333 ASP A O 1
ATOM 2514 N N . LEU A 1 334 ? -25.982 -17.917 -11.715 1.00 89.12 334 LEU A N 1
ATOM 2515 C CA . LEU A 1 334 ? -25.381 -19.007 -12.460 1.00 89.12 334 LEU A CA 1
ATOM 2516 C C . LEU A 1 334 ? -26.317 -20.205 -12.616 1.00 89.12 334 LEU A C 1
ATOM 2518 O O . LEU A 1 334 ? -26.403 -20.772 -13.707 1.00 89.12 334 LEU A O 1
ATOM 2522 N N . ALA A 1 335 ? -27.035 -20.568 -11.553 1.00 91.56 335 ALA A N 1
ATOM 2523 C CA . ALA A 1 335 ? -28.036 -21.626 -11.592 1.00 91.56 335 ALA A CA 1
ATOM 2524 C C . ALA A 1 335 ? -29.138 -21.306 -12.615 1.00 91.56 335 ALA A C 1
ATOM 2526 O O . ALA A 1 335 ? -29.402 -22.119 -13.499 1.00 91.56 335 ALA A O 1
ATOM 2527 N N . ALA A 1 336 ? -29.677 -20.082 -12.590 1.00 89.00 336 ALA A N 1
ATOM 2528 C CA . ALA A 1 336 ? -30.681 -19.633 -13.555 1.00 89.00 336 ALA A CA 1
ATOM 2529 C C . ALA A 1 336 ? -30.180 -19.699 -15.011 1.00 89.00 336 ALA A C 1
ATOM 2531 O O . ALA A 1 336 ? -30.933 -20.009 -15.937 1.00 89.00 336 ALA A O 1
ATOM 2532 N N . ARG A 1 337 ? -28.887 -19.436 -15.235 1.00 88.06 337 ARG A N 1
ATOM 2533 C CA . ARG A 1 337 ? -28.274 -19.519 -16.565 1.00 88.06 337 ARG A CA 1
ATOM 2534 C C . ARG A 1 337 ? -28.102 -20.960 -17.047 1.00 88.06 337 ARG A C 1
ATOM 2536 O O . ARG A 1 337 ? -28.261 -21.211 -18.240 1.00 88.06 337 ARG A O 1
ATOM 2543 N N . ILE A 1 338 ? -27.787 -21.893 -16.148 1.00 88.75 338 ILE A N 1
ATOM 2544 C CA . ILE A 1 338 ? -27.737 -23.329 -16.459 1.00 88.75 338 ILE A CA 1
ATOM 2545 C C . ILE A 1 338 ? -29.134 -23.824 -16.838 1.00 88.75 338 ILE A C 1
ATOM 2547 O O . ILE A 1 338 ? -29.270 -24.449 -17.889 1.00 88.75 338 ILE A O 1
ATOM 2551 N N . ASP A 1 339 ? -30.156 -23.455 -16.061 1.00 88.31 339 ASP A N 1
ATOM 2552 C CA . ASP A 1 339 ? -31.552 -23.829 -16.317 1.00 88.31 339 ASP A CA 1
ATOM 2553 C C . ASP A 1 339 ? -32.004 -23.400 -17.728 1.00 88.31 339 ASP A C 1
ATOM 2555 O O . ASP A 1 339 ? -32.520 -24.212 -18.504 1.00 88.31 339 ASP A O 1
ATOM 2559 N N . GLY A 1 340 ? -31.686 -22.161 -18.128 1.00 84.25 340 GLY A N 1
ATOM 2560 C CA . GLY A 1 340 ? -31.992 -21.648 -19.469 1.00 84.25 340 GLY A CA 1
ATOM 2561 C C . GLY A 1 340 ? -31.295 -22.395 -20.620 1.00 84.25 340 GLY A C 1
ATOM 2562 O O . GLY A 1 340 ? -31.828 -22.460 -21.731 1.00 84.25 340 GLY A O 1
ATOM 2563 N N . LEU A 1 341 ? -30.121 -22.990 -20.379 1.00 82.94 341 LEU A N 1
ATOM 2564 C CA . LEU A 1 341 ? -29.394 -23.791 -21.373 1.00 82.94 341 LEU A CA 1
ATOM 2565 C C . LEU A 1 341 ? -29.947 -25.217 -21.477 1.00 82.94 341 LEU A C 1
ATOM 2567 O O . LEU A 1 341 ? -30.027 -25.769 -22.580 1.00 82.94 341 LEU A O 1
ATOM 2571 N N . THR A 1 342 ? -30.353 -25.812 -20.354 1.00 77.94 342 THR A N 1
ATOM 2572 C CA . THR A 1 342 ? -31.017 -27.121 -20.343 1.00 77.94 342 THR A CA 1
ATOM 2573 C C . THR A 1 342 ? -32.346 -27.080 -21.091 1.00 77.94 342 THR A C 1
ATOM 2575 O O . THR A 1 342 ? -32.579 -27.959 -21.927 1.00 77.94 342 THR A O 1
ATOM 2578 N N . ASP A 1 343 ? -33.142 -26.023 -20.913 1.00 70.50 343 ASP A N 1
ATOM 2579 C CA . ASP A 1 343 ? -34.405 -25.837 -21.634 1.00 70.50 343 ASP A CA 1
ATOM 2580 C C . ASP A 1 343 ? -34.179 -25.701 -23.150 1.00 70.50 343 ASP A C 1
ATOM 2582 O O . ASP A 1 343 ? -34.799 -26.410 -23.946 1.00 70.50 343 ASP A O 1
ATOM 2586 N N . ALA A 1 344 ? -33.211 -24.885 -23.582 1.00 61.41 344 ALA A N 1
ATOM 2587 C CA . ALA A 1 344 ? -32.872 -24.730 -25.001 1.00 61.41 344 ALA A CA 1
ATOM 2588 C C . ALA A 1 344 ? -32.393 -26.045 -25.660 1.00 61.41 344 ALA A C 1
ATOM 2590 O O . ALA A 1 344 ? -32.717 -26.326 -26.819 1.00 61.41 344 ALA A O 1
ATOM 2591 N N . SER A 1 345 ? -31.666 -26.889 -24.917 1.00 58.47 345 SER A N 1
ATOM 2592 C CA . SER A 1 345 ? -31.195 -28.205 -25.385 1.00 58.47 345 SER A CA 1
ATOM 2593 C C . SER A 1 345 ? -32.309 -29.261 -25.503 1.00 58.47 345 SER A C 1
ATOM 2595 O O . SER A 1 345 ? -32.172 -30.244 -26.242 1.00 58.47 345 SER A O 1
ATOM 2597 N N . ALA A 1 346 ? -33.416 -29.087 -24.774 1.00 58.19 346 ALA A N 1
ATOM 2598 C CA . ALA A 1 346 ? -34.600 -29.935 -24.876 1.00 58.19 346 ALA A CA 1
ATOM 2599 C C . ALA A 1 346 ? -35.427 -29.584 -26.127 1.00 58.19 346 ALA A C 1
ATOM 2601 O O . ALA A 1 346 ? -35.874 -30.484 -26.839 1.00 58.19 346 ALA A O 1
ATOM 2602 N N . PHE A 1 347 ? -35.537 -28.294 -26.469 1.00 52.62 347 PHE A N 1
ATOM 2603 C CA . PHE A 1 347 ? -36.254 -27.824 -27.663 1.00 52.62 347 PHE A CA 1
ATOM 2604 C C . PHE A 1 347 ? -35.543 -28.138 -28.997 1.00 52.62 347 PHE A C 1
ATOM 2606 O O . PHE A 1 347 ? -36.207 -28.300 -30.021 1.00 52.62 347 PHE A O 1
ATOM 2613 N N . GLY A 1 348 ? -34.214 -28.286 -29.010 1.00 51.97 348 GLY A N 1
ATOM 2614 C CA . GLY A 1 348 ? -33.436 -28.626 -30.214 1.00 51.97 348 GLY A CA 1
ATOM 2615 C C . GLY A 1 348 ? -33.533 -30.087 -30.690 1.00 51.97 348 GLY A C 1
ATOM 2616 O O . GLY A 1 348 ? -33.037 -30.401 -31.768 1.00 51.97 348 GLY A O 1
ATOM 2617 N N . ARG A 1 349 ? -34.167 -30.986 -29.920 1.00 49.25 349 ARG A N 1
ATOM 2618 C CA . ARG A 1 349 ? -34.259 -32.436 -30.210 1.00 49.25 349 ARG A CA 1
ATOM 2619 C C . ARG A 1 349 ? -35.535 -32.873 -30.954 1.00 49.25 349 ARG A C 1
ATOM 2621 O O . ARG A 1 349 ? -35.743 -34.068 -31.142 1.00 49.25 349 ARG A O 1
ATOM 2628 N N . HIS A 1 350 ? -36.366 -31.929 -31.402 1.00 42.62 350 HIS A N 1
ATOM 2629 C CA . HIS A 1 350 ? -37.639 -32.189 -32.095 1.00 42.62 350 HIS A CA 1
ATOM 2630 C C . HIS A 1 350 ? -37.705 -31.669 -33.547 1.00 42.62 350 HIS A C 1
ATOM 2632 O O . HIS A 1 350 ? -38.750 -31.193 -33.992 1.00 42.62 350 HIS A O 1
ATOM 2638 N N . ARG A 1 351 ? -36.621 -31.778 -34.323 1.00 32.09 351 ARG A N 1
ATOM 2639 C CA . ARG A 1 351 ? -36.678 -31.588 -35.782 1.00 32.09 351 ARG A CA 1
ATOM 2640 C C . ARG A 1 351 ? -36.049 -32.732 -36.546 1.00 32.09 351 ARG A C 1
ATOM 2642 O O . ARG A 1 351 ? -34.991 -33.213 -36.090 1.00 32.09 351 ARG A O 1
#

pLDDT: mean 82.11, std 14.31, range [27.22, 96.56]

Mean predicted aligned error: 14.58 Å

Foldseek 3Di:
DDQFFEEEEAFDPDDDLFATLVLLVVVVVRYHYDYLDDPPQDQDQALLVSLVVSCVVPVDAQGQAYEYEELCVLNRQSVQVVSADPVGTREYEYELYDQLDLVNLVVLLVVLLCVLLDPQPPFDQDDDDPSVVCLVVVVCVLVVQLVNSLVSNQRSVVSVVCVPPPCVVVSCVSSSVSSSVSSSSSNSNDDQRAERRDAYEYEHEPPRPDDPCSNVYPHYDYHYDPHDRSCQSNDPVNSVSVVVVSCVSVPVDDDDDDDDDDDDDPAQDDPLLVVLQVLLCVLLVHPTDDQFDFSVSSPDDPVSLVVSQVVLCVVLVFNDDSVLCVVQRTSNSSSVVSVVRSVVVVVVPPD

Secondary structure (DSSP, 8-state):
-PPPPEEEEE---SS--S--GGGG-GGGGT-EEEE---SSPP---SHHHHHHHHHHHH-PPPPSEEEEEGGGHHHHHHHHHHH-BTTBPPPEEEES-----HHHHHHHHHHHHHHHHTT-TTPPPPPPP-HHHHTT-HHHHHHHHHHHHHHHHHHHHHHTT-TTS--HHHHHHHHHHHHHHHHHHHHHHSS--PPPSS-EEEEE-TT--S-GGGG--SSEEEEE-SS-GGGTTT-HHHHHHHHHHHHHHHTTSPP---------STT--SHHHHHHHHHHHHHHT-S---TT-BTTTTT--HHHHHHHHHHHHHHH-----HHHHHHS-BHHHHHHHHHHHHHHHHHTT--

Nearest PDB structures (foldseek):
  4neo-assembly1_A  TM=9.541E-01  e=1.808E-04  Streptomyces verticillus
  2jgp-assembly1_A  TM=9.015E-01  e=3.271E-04  Brevibacillus brevis
  8g3j-assembly1_A  TM=9.452E-01  e=9.606E-04  Thermobifida fusca YX
  7b2b-assembly1_A  TM=8.406E-01  e=2.936E-04  Xenorhabdus cabanillasii JM26
  3tej-assembly2_B  TM=9.188E-01  e=4.835E-03  Escherichia coli K-12

InterPro domains:
  IPR009081 Phosphopantetheine binding ACP domain [PF00550] (276-338)
  IPR009081 Phosphopantetheine binding ACP domain [PS50075] (267-342)
  IPR029058 Alpha/Beta hydrolase fold [G3DSA:3.40.50.1820] (15-244)
  IPR036736 ACP-like superfamily [G3DSA:1.10.1200.10] (263-343)
  IPR036736 ACP-like superfamily [SSF47336] (270-339)

Radius of gyration: 24.7 Å; Cα contacts (8 Å, |Δi|>4): 515; chains: 1; bounding box: 64×53×60 Å

Organism: NCBI:txid1914461

Sequence (351 aa):
MSANPLLLVLDYPGRRPEAHISEMHLERSGFECRDVLTSPMPTALTTPAYARELYARQRPDRPAALVAYCAAAPLAVAMAALLAGPAG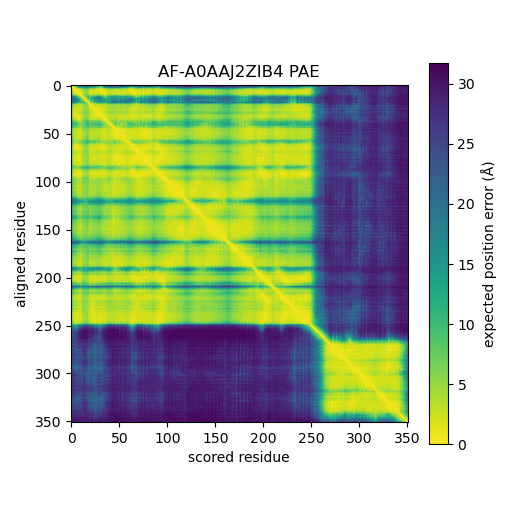PVPIVLLDPQPTPPSEILHEYHEVVRQVEGRAPNVERPPLLDIEGLLATPETFMARIGEDLRLRAKLALAAFGFDGADVSGPVEGVVGVYVEWLNFLVAAHYDEQPGPSGPTLQVISKGHPADAGWLGATDLRTVRVPCDRPELAANAEARAAVLEFLHDCALSAPADGRGQGQPGQGDLVTDTELALARMWADVLGVDAVGRRDNFFDLGGDSMLATRLVLSARRTWNVEFSVRALVDSPVLMDLAARIDGLTDASAFGRHR